Protein AF-A0ABC8T319-F1 (afdb_monomer_lite)

Structure (mmCIF, N/CA/C/O backbone):
data_AF-A0ABC8T319-F1
#
_entry.id   AF-A0ABC8T319-F1
#
loop_
_atom_site.group_PDB
_atom_site.id
_atom_site.type_symbol
_atom_site.label_atom_id
_atom_site.label_alt_id
_atom_site.label_comp_id
_atom_site.label_asym_id
_atom_site.label_entity_id
_atom_site.label_seq_id
_atom_site.pdbx_PDB_ins_code
_atom_site.Cartn_x
_atom_site.Cartn_y
_atom_site.Cartn_z
_atom_site.occupancy
_atom_site.B_iso_or_equiv
_atom_site.auth_seq_id
_atom_site.auth_comp_id
_atom_site.auth_asym_id
_atom_site.auth_atom_id
_atom_site.pdbx_PDB_model_num
ATOM 1 N N . MET A 1 1 ? 53.209 46.027 -41.846 1.00 36.41 1 MET A N 1
ATOM 2 C CA . MET A 1 1 ? 53.860 45.011 -40.997 1.00 36.41 1 MET A CA 1
ATOM 3 C C . MET A 1 1 ? 52.809 44.568 -39.998 1.00 36.41 1 MET A C 1
ATOM 5 O O . MET A 1 1 ? 52.288 45.427 -39.308 1.00 36.41 1 MET A O 1
ATOM 9 N N . ALA A 1 2 ? 52.403 43.304 -40.141 1.00 33.72 2 ALA A N 1
ATOM 10 C CA . ALA A 1 2 ? 51.370 42.523 -39.448 1.00 33.72 2 ALA A CA 1
ATOM 11 C C . ALA A 1 2 ? 50.365 43.256 -38.531 1.00 33.72 2 ALA A C 1
ATOM 13 O O . ALA A 1 2 ? 50.713 43.712 -37.449 1.00 33.72 2 ALA A O 1
ATOM 14 N N . MET A 1 3 ? 49.093 43.263 -38.952 1.00 34.62 3 MET A N 1
ATOM 15 C CA . MET A 1 3 ? 47.963 43.294 -38.023 1.00 34.62 3 MET A CA 1
ATOM 16 C C . MET A 1 3 ? 47.869 41.906 -37.385 1.00 34.62 3 MET A C 1
ATOM 18 O O . MET A 1 3 ? 47.749 40.906 -38.094 1.00 34.62 3 MET A O 1
ATOM 22 N N . GLU A 1 4 ? 47.990 41.856 -36.066 1.00 37.88 4 GLU A N 1
ATOM 23 C CA . GLU A 1 4 ? 47.808 40.660 -35.253 1.00 37.88 4 GLU A CA 1
ATOM 24 C C . GLU A 1 4 ? 46.310 40.337 -35.231 1.00 37.88 4 GLU A C 1
ATOM 26 O O . GLU A 1 4 ? 45.511 41.054 -34.633 1.00 37.88 4 GLU A O 1
ATOM 31 N N . ASN A 1 5 ? 45.916 39.329 -36.010 1.00 36.44 5 ASN A N 1
ATOM 32 C CA . ASN A 1 5 ? 44.537 38.871 -36.085 1.00 36.44 5 ASN A CA 1
ATOM 33 C C . ASN A 1 5 ? 44.342 37.815 -34.997 1.00 36.44 5 ASN A C 1
ATOM 35 O O . ASN A 1 5 ? 44.695 36.648 -35.175 1.00 36.44 5 ASN A O 1
ATOM 39 N N . ASP A 1 6 ? 43.836 38.268 -33.856 1.00 38.44 6 ASP A N 1
ATOM 40 C CA . ASP A 1 6 ? 43.552 37.456 -32.681 1.00 38.44 6 ASP A CA 1
ATOM 41 C C . ASP A 1 6 ? 42.303 36.599 -32.957 1.00 38.44 6 ASP A C 1
ATOM 43 O O . ASP A 1 6 ? 41.168 36.946 -32.626 1.00 38.44 6 ASP A O 1
ATOM 47 N N . ASN A 1 7 ? 42.504 35.482 -33.661 1.00 37.91 7 ASN A N 1
ATOM 48 C CA . ASN A 1 7 ? 41.482 34.460 -33.862 1.00 37.91 7 ASN A CA 1
ATOM 49 C C . ASN A 1 7 ? 41.298 33.692 -32.548 1.00 37.91 7 ASN A C 1
ATOM 51 O O . ASN A 1 7 ? 41.750 32.557 -32.390 1.00 37.91 7 ASN A O 1
ATOM 55 N N . THR A 1 8 ? 40.610 34.323 -31.603 1.00 38.38 8 THR A N 1
ATOM 56 C CA . THR A 1 8 ? 40.010 33.644 -30.460 1.00 38.38 8 THR A CA 1
ATOM 57 C C . THR A 1 8 ? 38.907 32.733 -30.992 1.00 38.38 8 THR A C 1
ATOM 59 O O . THR A 1 8 ? 37.764 33.131 -31.202 1.00 38.38 8 THR A O 1
ATOM 62 N N . VAL A 1 9 ? 39.270 31.480 -31.275 1.00 41.53 9 VAL A N 1
ATOM 63 C CA . VAL A 1 9 ? 38.302 30.404 -31.483 1.00 41.53 9 VAL A CA 1
ATOM 64 C C . VAL A 1 9 ? 37.565 30.247 -30.159 1.00 41.53 9 VAL A C 1
ATOM 66 O O . VAL A 1 9 ? 38.054 29.617 -29.223 1.00 41.53 9 VAL A O 1
ATOM 69 N N . VAL A 1 10 ? 36.402 30.885 -30.061 1.00 38.56 10 VAL A N 1
ATOM 70 C CA . VAL A 1 10 ? 35.413 30.589 -29.033 1.00 38.56 10 VAL A CA 1
ATOM 71 C C . VAL A 1 10 ? 35.012 29.138 -29.268 1.00 38.56 10 VAL A C 1
ATOM 73 O O . VAL A 1 10 ? 34.179 28.845 -30.122 1.00 38.56 10 VAL A O 1
ATOM 76 N N . SER A 1 11 ? 35.661 28.209 -28.562 1.00 41.56 11 SER A N 1
ATOM 77 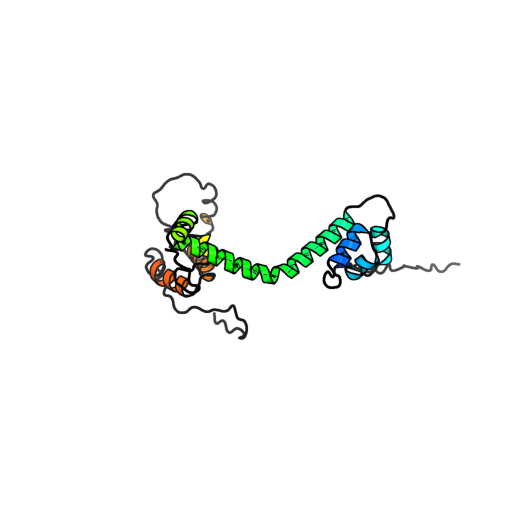C CA . SER A 1 11 ? 35.146 26.855 -28.399 1.00 41.56 11 SER A CA 1
ATOM 78 C C . SER A 1 11 ? 33.817 26.991 -27.672 1.00 41.56 11 SER A C 1
ATOM 80 O O . SER A 1 11 ? 33.769 27.037 -26.444 1.00 41.56 11 SER A O 1
ATOM 82 N N . GLU A 1 12 ? 32.737 27.126 -28.438 1.00 46.81 12 GLU A N 1
ATOM 83 C CA . GLU A 1 12 ? 31.390 26.898 -27.946 1.00 46.81 12 GLU A CA 1
ATOM 84 C C . GLU A 1 12 ? 31.402 25.517 -27.294 1.00 46.81 12 GLU A C 1
ATOM 86 O O . GLU A 1 12 ? 31.587 24.494 -27.954 1.00 46.81 12 GLU A O 1
ATOM 91 N N . SER A 1 13 ? 31.290 25.486 -25.970 1.00 51.19 13 SER A N 1
ATOM 92 C CA . SER A 1 13 ? 31.157 24.258 -25.199 1.00 51.19 13 SER A CA 1
ATOM 93 C C . SER A 1 13 ? 29.813 23.621 -25.542 1.00 51.19 13 SER A C 1
ATOM 95 O O . SER A 1 13 ? 28.832 23.785 -24.815 1.00 51.19 13 SER A O 1
ATOM 97 N N . TYR A 1 14 ? 29.743 22.917 -26.675 1.00 59.78 14 TYR A N 1
ATOM 98 C CA . TYR A 1 14 ? 28.600 22.089 -27.032 1.00 59.78 14 TYR A CA 1
ATOM 99 C C . TYR A 1 14 ? 28.377 21.110 -25.880 1.00 59.78 14 TYR A C 1
ATOM 101 O O . TYR A 1 14 ? 29.218 20.259 -25.580 1.00 59.78 14 TYR A O 1
ATOM 109 N N . SER A 1 15 ? 27.258 21.282 -25.178 1.00 53.84 15 SER A N 1
ATOM 110 C CA . SER A 1 15 ? 26.880 20.424 -24.062 1.00 53.84 15 SER A CA 1
ATOM 111 C C . SER A 1 15 ? 26.608 19.029 -24.608 1.00 53.84 15 SER A C 1
ATOM 113 O O . SER A 1 15 ? 25.535 18.762 -25.145 1.00 53.84 15 SER A O 1
ATOM 115 N N . ARG A 1 16 ? 27.605 18.144 -24.510 1.00 65.44 16 ARG A N 1
ATOM 116 C CA . ARG A 1 16 ? 27.467 16.732 -24.866 1.00 65.44 16 ARG A CA 1
ATOM 117 C C . ARG A 1 16 ? 26.412 16.113 -23.959 1.00 65.44 16 ARG A C 1
ATOM 119 O O . ARG A 1 16 ? 26.616 16.009 -22.751 1.00 65.44 16 ARG A O 1
ATOM 126 N N . TYR A 1 17 ? 25.288 15.708 -24.541 1.00 72.19 17 TYR A N 1
ATOM 127 C CA . TYR A 1 17 ? 24.236 14.991 -23.830 1.00 72.19 17 TYR A CA 1
ATOM 128 C C . TYR A 1 17 ? 24.012 13.609 -24.442 1.00 72.19 17 TYR A C 1
ATOM 130 O O . TYR A 1 17 ? 24.215 13.382 -25.638 1.00 72.19 17 TYR A O 1
ATOM 138 N N . MET A 1 18 ? 23.593 12.676 -23.592 1.00 69.38 18 MET A N 1
ATOM 139 C CA . MET A 1 18 ? 23.208 11.323 -23.969 1.00 69.38 18 MET A CA 1
ATOM 140 C C . MET A 1 18 ? 21.907 10.979 -23.246 1.00 69.38 18 MET A C 1
ATOM 142 O O . MET A 1 18 ? 21.879 10.847 -22.022 1.00 69.38 18 MET A O 1
ATOM 146 N N . ILE A 1 19 ? 20.820 10.850 -24.000 1.00 74.44 19 ILE A N 1
ATOM 147 C CA . ILE A 1 19 ? 19.498 10.494 -23.489 1.00 74.44 19 ILE A CA 1
ATOM 148 C C . ILE A 1 19 ? 19.203 9.055 -23.895 1.00 74.44 19 ILE A C 1
ATOM 150 O O . ILE A 1 19 ? 19.172 8.708 -25.073 1.00 74.44 19 ILE A O 1
ATOM 154 N N . VAL A 1 20 ? 18.955 8.207 -22.898 1.00 72.31 20 VAL A N 1
ATOM 155 C CA . VAL A 1 20 ? 18.580 6.807 -23.113 1.00 72.31 20 VAL A CA 1
ATOM 156 C C . VAL A 1 20 ? 17.056 6.683 -23.110 1.00 72.31 20 VAL A C 1
ATOM 158 O O . VAL A 1 20 ? 16.425 6.854 -22.062 1.00 72.31 20 VAL A O 1
ATOM 161 N N . ARG A 1 21 ? 16.474 6.362 -24.271 1.00 74.31 21 ARG A N 1
ATOM 162 C CA . ARG A 1 21 ? 15.034 6.146 -24.489 1.00 74.31 21 ARG A CA 1
ATOM 163 C C . ARG A 1 21 ? 14.731 4.649 -24.658 1.00 74.31 21 ARG A C 1
ATOM 165 O O . ARG A 1 21 ? 14.759 4.133 -25.775 1.00 74.31 21 ARG A O 1
ATOM 172 N N . PRO A 1 22 ? 14.416 3.922 -23.571 1.00 69.94 22 PRO A N 1
ATOM 173 C CA . PRO A 1 22 ? 14.162 2.477 -23.618 1.00 69.94 22 PRO A CA 1
ATOM 174 C C . PRO A 1 22 ? 12.862 2.097 -24.356 1.00 69.94 22 PRO A C 1
ATOM 176 O O . PRO A 1 22 ? 12.646 0.923 -24.658 1.00 69.94 22 PRO A O 1
ATOM 179 N N . GLU A 1 23 ? 11.999 3.078 -24.626 1.00 67.50 23 GLU A N 1
ATOM 180 C CA . GLU A 1 23 ? 10.663 2.928 -25.218 1.00 67.50 23 GLU A CA 1
ATOM 181 C C . GLU A 1 23 ? 10.700 2.644 -26.729 1.00 67.50 23 GLU A C 1
ATOM 183 O O . GLU A 1 23 ? 9.816 1.972 -27.253 1.00 67.50 23 GLU A O 1
ATOM 188 N N . ASN A 1 24 ? 11.752 3.091 -27.420 1.00 71.88 24 ASN A N 1
ATOM 189 C CA . ASN A 1 24 ? 11.841 3.077 -28.884 1.00 71.88 24 ASN A CA 1
ATOM 190 C C . ASN A 1 24 ? 12.297 1.733 -29.486 1.00 71.88 24 ASN A C 1
ATOM 192 O O . ASN A 1 24 ? 12.318 1.583 -30.710 1.00 71.88 24 ASN A O 1
ATOM 196 N N . GLY A 1 25 ? 12.686 0.751 -28.664 1.00 69.75 25 GLY A N 1
ATOM 197 C CA . GLY A 1 25 ? 13.228 -0.523 -29.145 1.00 69.75 25 GLY A CA 1
ATOM 198 C C . GLY A 1 25 ? 12.787 -1.753 -28.347 1.00 69.75 25 GLY A C 1
ATOM 199 O O . GLY A 1 25 ? 12.488 -1.711 -27.145 1.00 69.75 25 GLY A O 1
ATOM 200 N N . GLY A 1 26 ? 12.735 -2.896 -29.034 1.00 75.81 26 GLY A N 1
ATOM 201 C CA . GLY A 1 26 ? 12.302 -4.172 -28.468 1.00 75.81 26 GLY A CA 1
ATOM 202 C C . GLY A 1 26 ? 13.330 -4.796 -27.516 1.00 75.81 26 GLY A C 1
ATOM 203 O O . GLY A 1 26 ? 14.500 -4.432 -27.500 1.00 75.81 26 GLY A O 1
ATOM 204 N N . ILE A 1 27 ? 12.909 -5.781 -26.712 1.00 75.56 27 ILE A N 1
ATOM 205 C CA . ILE A 1 27 ? 13.843 -6.577 -25.881 1.00 75.56 27 ILE A CA 1
ATOM 206 C C . ILE A 1 27 ? 14.826 -7.350 -26.785 1.00 75.56 27 ILE A C 1
ATOM 208 O O . ILE A 1 27 ? 16.006 -7.463 -26.468 1.00 75.56 27 ILE A O 1
ATOM 212 N N . PHE A 1 28 ? 14.364 -7.798 -27.958 1.00 74.06 28 PHE A N 1
ATOM 213 C CA . PHE A 1 28 ? 15.195 -8.454 -28.971 1.00 74.06 28 PHE A CA 1
ATOM 214 C C . PHE A 1 28 ? 16.236 -7.523 -29.607 1.00 74.06 28 PHE A C 1
ATOM 216 O O . PHE A 1 28 ? 17.361 -7.957 -29.833 1.00 74.06 28 PHE A O 1
ATOM 223 N N . ASP A 1 29 ? 15.906 -6.247 -29.847 1.00 75.00 29 ASP A N 1
ATOM 224 C CA . ASP A 1 29 ? 16.875 -5.259 -30.349 1.00 75.00 29 ASP A CA 1
ATOM 225 C C . ASP A 1 29 ? 17.998 -5.016 -29.323 1.00 75.00 29 ASP A C 1
ATOM 227 O O . ASP A 1 29 ? 19.160 -4.861 -29.693 1.00 75.00 29 ASP A O 1
ATOM 231 N N . LEU A 1 30 ? 17.662 -5.044 -28.027 1.00 74.25 30 LEU A N 1
ATOM 232 C CA . LEU A 1 30 ? 18.617 -4.891 -26.928 1.00 74.25 30 LEU A CA 1
ATOM 233 C C . LEU A 1 30 ? 19.520 -6.126 -26.757 1.00 74.25 30 LEU A C 1
ATOM 235 O O . LEU A 1 30 ? 20.727 -5.989 -26.568 1.00 74.25 30 LEU A O 1
ATOM 239 N N . LEU A 1 31 ? 18.960 -7.336 -26.870 1.00 74.56 31 LEU A N 1
ATOM 240 C CA . LEU A 1 31 ? 19.735 -8.584 -26.871 1.00 74.56 31 LEU A CA 1
ATOM 241 C C . LEU A 1 31 ? 20.663 -8.664 -28.087 1.00 74.56 31 LEU A C 1
ATOM 243 O O . LEU A 1 31 ? 21.822 -9.050 -27.959 1.00 74.56 31 LEU A O 1
ATOM 247 N N . ARG A 1 32 ? 20.182 -8.242 -29.260 1.00 76.06 32 ARG A N 1
ATOM 248 C CA . ARG A 1 32 ? 20.990 -8.158 -30.479 1.00 76.06 32 ARG A CA 1
ATOM 249 C C . ARG A 1 32 ? 22.135 -7.157 -30.325 1.00 76.06 32 ARG A C 1
ATOM 251 O O . ARG A 1 32 ? 23.256 -7.478 -30.714 1.00 76.06 32 ARG A O 1
ATOM 258 N N . PHE A 1 33 ? 21.889 -5.994 -29.717 1.00 73.25 33 PHE A N 1
ATOM 259 C CA . PHE A 1 33 ? 22.940 -5.032 -29.371 1.00 73.25 33 PHE A CA 1
ATOM 260 C C . PHE A 1 33 ? 24.015 -5.652 -28.462 1.00 73.25 33 PHE A C 1
ATOM 262 O O . PHE A 1 33 ? 25.200 -5.490 -28.738 1.00 73.25 33 PHE A O 1
ATOM 269 N N . TRP A 1 34 ? 23.617 -6.417 -27.440 1.00 71.69 34 TRP A N 1
ATOM 270 C CA . TRP A 1 34 ? 24.553 -7.091 -26.534 1.00 71.69 34 TRP A CA 1
ATOM 271 C C . TRP A 1 34 ? 25.389 -8.181 -27.226 1.00 71.69 34 TRP A C 1
ATOM 273 O O . TRP A 1 34 ? 26.608 -8.187 -27.087 1.00 71.69 34 TRP A O 1
ATOM 283 N N . VAL A 1 35 ? 24.759 -9.067 -28.010 1.00 73.88 35 VAL A N 1
ATOM 284 C CA . VAL A 1 35 ? 25.446 -10.208 -28.653 1.00 73.88 35 VAL A CA 1
ATOM 285 C C . VAL A 1 35 ? 26.308 -9.784 -29.843 1.00 73.88 35 VAL A C 1
ATOM 287 O O . VAL A 1 35 ? 27.396 -10.314 -30.036 1.00 73.88 35 VAL A O 1
ATOM 290 N N . SER A 1 36 ? 25.816 -8.861 -30.673 1.00 65.44 36 SER A N 1
ATOM 291 C CA . SER A 1 36 ? 26.423 -8.565 -31.983 1.00 65.44 36 SER A CA 1
ATOM 292 C C . SER A 1 36 ? 27.050 -7.176 -32.092 1.00 65.44 36 SER A C 1
ATOM 294 O O . SER A 1 36 ? 27.476 -6.797 -33.180 1.00 65.44 36 SER A O 1
ATOM 296 N N . ALA A 1 37 ? 27.110 -6.416 -30.988 1.00 64.06 37 ALA A N 1
ATOM 297 C CA . ALA A 1 37 ? 27.577 -5.025 -30.970 1.00 64.06 37 ALA A CA 1
ATOM 298 C C . ALA A 1 37 ? 26.913 -4.169 -32.071 1.00 64.06 37 ALA A C 1
ATOM 300 O O . ALA A 1 37 ? 27.530 -3.279 -32.660 1.00 64.06 37 ALA A O 1
ATOM 301 N N . ASP A 1 38 ? 25.650 -4.481 -32.383 1.00 67.19 38 ASP A N 1
ATOM 302 C CA . ASP A 1 38 ? 24.947 -3.913 -33.526 1.00 67.19 38 ASP A CA 1
ATOM 303 C C . ASP A 1 38 ? 24.624 -2.439 -33.269 1.00 67.19 38 ASP A C 1
ATOM 305 O O . ASP A 1 38 ? 23.702 -2.090 -32.522 1.00 67.19 38 ASP A O 1
ATOM 309 N N . LYS A 1 39 ? 25.390 -1.565 -33.929 1.00 64.62 39 LYS A N 1
ATOM 310 C CA . LYS A 1 39 ? 25.268 -0.106 -33.832 1.00 64.62 39 LYS A CA 1
ATOM 311 C C . LYS A 1 39 ? 23.864 0.378 -34.223 1.00 64.62 39 LYS A C 1
ATOM 313 O O . LYS A 1 39 ? 23.381 1.353 -33.657 1.00 64.62 39 LYS A O 1
ATOM 318 N N . ARG A 1 40 ? 23.156 -0.332 -35.120 1.00 64.44 40 ARG A N 1
ATOM 319 C CA . ARG A 1 40 ? 21.768 0.011 -35.501 1.00 64.44 40 ARG A CA 1
ATOM 320 C C . ARG A 1 40 ? 20.760 -0.262 -34.390 1.00 64.44 40 ARG A C 1
ATOM 322 O O . ARG A 1 40 ? 19.765 0.452 -34.295 1.00 64.44 40 ARG A O 1
ATOM 329 N N . GLY A 1 41 ? 20.996 -1.289 -33.575 1.00 64.00 41 GLY A N 1
ATOM 330 C CA . GLY A 1 41 ? 20.170 -1.582 -32.404 1.00 64.00 41 GLY A CA 1
ATOM 331 C C . GLY A 1 41 ? 20.343 -0.507 -31.335 1.00 64.00 41 GLY A C 1
ATOM 332 O O . GLY A 1 41 ? 19.353 0.015 -30.832 1.00 64.00 41 GLY A O 1
ATOM 333 N N . ALA A 1 42 ? 21.593 -0.113 -31.070 1.00 63.91 42 ALA A N 1
ATOM 334 C CA . ALA A 1 42 ? 21.953 0.913 -30.087 1.00 63.91 42 ALA A CA 1
ATOM 335 C C . ALA A 1 42 ? 21.343 2.291 -30.395 1.00 63.91 42 ALA A C 1
ATOM 337 O O . ALA A 1 42 ? 20.808 2.943 -29.500 1.00 63.91 42 ALA A O 1
ATOM 338 N N . ALA A 1 43 ? 21.373 2.701 -31.669 1.00 67.56 43 ALA A N 1
ATOM 339 C CA . ALA A 1 43 ? 20.877 3.999 -32.135 1.00 67.56 43 ALA A CA 1
ATOM 340 C C . ALA A 1 43 ? 19.396 4.247 -31.826 1.00 67.56 43 ALA A C 1
ATOM 342 O O . ALA A 1 43 ? 18.973 5.385 -31.663 1.00 67.56 43 ALA A O 1
ATOM 343 N N . LYS A 1 44 ? 18.593 3.180 -31.733 1.00 71.56 44 LYS A N 1
ATOM 344 C CA . LYS A 1 44 ? 17.175 3.300 -31.373 1.00 71.56 44 LYS A CA 1
ATOM 345 C C . LYS A 1 44 ? 16.984 3.684 -29.906 1.00 71.56 44 LYS A C 1
ATOM 347 O O . LYS A 1 44 ? 15.980 4.307 -29.575 1.00 71.56 44 LYS A O 1
ATOM 352 N N . PHE A 1 45 ? 17.920 3.302 -29.036 1.00 71.25 45 PHE A N 1
ATOM 353 C CA . PHE A 1 45 ? 17.833 3.508 -27.591 1.00 71.25 45 PHE A CA 1
ATOM 354 C C . PHE A 1 45 ? 18.597 4.739 -27.101 1.00 71.25 45 PHE A C 1
ATOM 356 O O . PHE A 1 45 ? 18.325 5.192 -25.991 1.00 71.25 45 PHE A O 1
ATOM 363 N N . ILE A 1 46 ? 19.555 5.255 -27.875 1.00 72.31 46 ILE A N 1
ATOM 364 C CA . ILE A 1 46 ? 20.475 6.317 -27.454 1.00 72.31 46 ILE A CA 1
ATOM 365 C C . ILE A 1 46 ? 20.346 7.509 -28.402 1.00 72.31 46 ILE A C 1
ATOM 367 O O . ILE A 1 46 ? 20.692 7.422 -29.576 1.00 72.31 46 ILE A O 1
ATOM 371 N N . GLU A 1 47 ? 19.890 8.636 -27.866 1.00 70.56 47 GLU A N 1
ATOM 372 C CA . GLU A 1 47 ? 19.879 9.933 -28.536 1.00 70.56 47 GLU A CA 1
ATOM 373 C C . GLU A 1 47 ? 21.045 10.765 -27.984 1.00 70.56 47 GLU A C 1
ATOM 375 O O . GLU A 1 47 ? 21.109 11.029 -26.782 1.00 70.56 47 GLU A O 1
ATOM 380 N N . SER A 1 48 ? 22.003 11.142 -28.833 1.00 66.69 48 SER A N 1
ATOM 381 C CA . SER A 1 48 ? 23.147 11.968 -28.434 1.00 66.69 48 SER A CA 1
ATOM 382 C C . SER A 1 48 ? 23.473 13.007 -29.497 1.00 66.69 48 SER A C 1
ATOM 384 O O . SER A 1 48 ? 23.317 12.744 -30.690 1.00 66.69 48 SER A O 1
ATOM 386 N N . SER A 1 49 ? 23.961 14.168 -29.055 1.00 63.34 49 SER A N 1
ATOM 387 C CA . SER A 1 49 ? 24.454 15.231 -29.934 1.00 63.34 49 SER A CA 1
ATOM 388 C C . SER A 1 49 ? 25.698 14.828 -30.733 1.00 63.34 49 SER A C 1
ATOM 390 O O . SER A 1 49 ? 26.012 15.494 -31.711 1.00 63.34 49 SER A O 1
ATOM 392 N N . ASP A 1 50 ? 26.400 13.763 -30.326 1.00 59.31 50 ASP A N 1
ATOM 393 C CA . ASP A 1 50 ? 27.669 13.342 -30.925 1.00 59.31 50 ASP A CA 1
ATOM 394 C C . ASP A 1 50 ? 27.716 11.817 -31.135 1.00 59.31 50 ASP A C 1
ATOM 396 O O . ASP A 1 50 ? 28.483 11.062 -30.532 1.00 59.31 50 ASP A O 1
ATOM 400 N N . TYR A 1 51 ? 26.795 11.340 -31.977 1.00 55.56 51 TYR A N 1
ATOM 401 C CA . TYR A 1 51 ? 26.620 9.917 -32.288 1.00 55.56 51 TYR A CA 1
ATOM 402 C C . TYR A 1 51 ? 27.872 9.285 -32.929 1.00 55.56 51 TYR A C 1
ATOM 404 O O . TYR A 1 51 ? 28.118 8.094 -32.743 1.00 55.56 51 TYR A O 1
ATOM 412 N N . GLY A 1 52 ? 28.673 10.074 -33.658 1.00 56.06 52 GLY A N 1
ATOM 413 C CA . GLY A 1 52 ? 29.905 9.616 -34.309 1.00 56.06 52 GLY A CA 1
ATOM 414 C C . GLY A 1 52 ? 30.971 9.173 -33.306 1.00 56.06 52 GLY A C 1
ATOM 415 O O . GLY A 1 52 ? 31.469 8.055 -33.407 1.00 56.06 52 GLY A O 1
ATOM 416 N N . VAL A 1 53 ? 31.233 9.996 -32.286 1.00 56.12 53 VAL A N 1
ATOM 417 C CA . VAL A 1 53 ? 32.237 9.725 -31.243 1.00 56.12 53 VAL A CA 1
ATOM 418 C C . VAL A 1 53 ? 31.804 8.566 -30.340 1.00 56.12 53 VAL A C 1
ATOM 420 O O . VAL A 1 53 ? 32.585 7.657 -30.064 1.00 56.12 53 VAL A O 1
ATOM 423 N N . LEU A 1 54 ? 30.524 8.511 -29.951 1.00 57.41 54 LEU A N 1
ATOM 424 C CA . LEU A 1 54 ? 29.992 7.383 -29.176 1.00 57.41 54 LEU A CA 1
ATOM 425 C C . LEU A 1 54 ? 30.041 6.061 -29.952 1.00 57.41 54 LEU A C 1
ATOM 427 O O . LEU A 1 54 ? 30.244 5.015 -29.347 1.00 57.41 54 LEU A O 1
ATOM 431 N N . ALA A 1 55 ? 29.859 6.072 -31.274 1.00 55.03 55 ALA A N 1
ATOM 432 C CA . ALA A 1 55 ? 29.927 4.867 -32.100 1.00 55.03 55 ALA A CA 1
ATOM 433 C C . ALA A 1 55 ? 31.360 4.345 -32.323 1.00 55.03 55 ALA A C 1
ATOM 435 O O . ALA A 1 55 ? 31.510 3.177 -32.711 1.00 55.03 55 ALA A O 1
ATOM 436 N N . GLU A 1 56 ? 32.382 5.178 -32.107 1.00 54.16 56 GLU A N 1
ATOM 437 C CA . GLU A 1 56 ? 33.804 4.804 -32.095 1.00 54.16 56 GLU A CA 1
ATOM 438 C C . GLU A 1 56 ? 34.224 4.251 -30.724 1.00 54.16 56 GLU A C 1
ATOM 440 O O . GLU A 1 56 ? 34.737 3.132 -30.664 1.00 54.16 56 GLU A O 1
ATOM 445 N N . GLU A 1 57 ? 33.858 4.931 -29.633 1.00 54.97 57 GLU A N 1
ATOM 446 C CA . GLU A 1 57 ? 34.025 4.472 -28.239 1.00 54.97 57 GLU A CA 1
ATOM 447 C C . GLU A 1 57 ? 33.291 3.141 -27.983 1.00 54.97 57 GLU A C 1
ATOM 449 O O . GLU A 1 57 ? 33.827 2.174 -27.443 1.00 54.97 57 GLU A O 1
ATOM 454 N N . LEU A 1 58 ? 32.050 3.029 -28.467 1.00 54.41 58 LEU A N 1
ATOM 455 C CA . LEU A 1 58 ? 31.278 1.788 -28.433 1.00 54.41 58 LEU A CA 1
ATOM 456 C C . LEU A 1 58 ? 31.690 0.818 -29.544 1.00 54.41 58 LEU A C 1
ATOM 458 O O . LEU A 1 58 ? 31.096 -0.250 -29.615 1.00 54.41 58 LEU A O 1
ATOM 462 N N . GLY A 1 59 ? 32.632 1.145 -30.432 1.00 47.56 59 GLY A N 1
ATOM 463 C CA . GLY A 1 59 ? 32.887 0.438 -31.692 1.00 47.56 59 GLY A CA 1
ATOM 464 C C . GLY A 1 59 ? 34.211 -0.314 -31.806 1.00 47.56 59 GLY A C 1
ATOM 465 O O . GLY A 1 59 ? 34.318 -1.135 -32.713 1.00 47.56 59 GLY A O 1
ATOM 466 N N . GLY A 1 60 ? 35.165 -0.103 -30.899 1.00 49.31 60 GLY A N 1
ATOM 467 C CA . GLY A 1 60 ? 36.458 -0.795 -30.927 1.00 49.31 60 GLY A CA 1
ATOM 468 C C . GLY A 1 60 ? 37.606 0.051 -31.477 1.00 49.31 60 GLY A C 1
ATOM 469 O O . GLY A 1 60 ? 38.311 -0.388 -32.382 1.00 49.31 60 GLY A O 1
ATOM 470 N N . GLY A 1 61 ? 37.800 1.243 -30.917 1.00 42.81 61 GLY A N 1
ATOM 471 C CA . GLY A 1 61 ? 39.082 1.940 -30.921 1.00 42.81 61 GLY A CA 1
ATOM 472 C C . GLY A 1 61 ? 39.585 2.027 -29.483 1.00 42.81 61 GLY A C 1
ATOM 473 O O . GLY A 1 61 ? 38.966 2.696 -28.673 1.00 42.81 61 GLY A O 1
ATOM 474 N N . ASP A 1 62 ? 40.685 1.335 -29.203 1.00 39.81 62 ASP A N 1
ATOM 475 C CA . ASP A 1 62 ? 41.386 1.217 -27.917 1.00 39.81 62 ASP A CA 1
ATOM 476 C C . ASP A 1 62 ? 40.818 0.240 -26.859 1.00 39.81 62 ASP A C 1
ATOM 478 O O . ASP A 1 62 ? 39.623 0.100 -26.605 1.00 39.81 62 ASP A O 1
ATOM 482 N N . VAL A 1 63 ? 41.738 -0.540 -26.294 1.00 43.97 63 VAL A N 1
ATOM 483 C CA . VAL A 1 63 ? 41.541 -1.843 -25.635 1.00 43.97 63 VAL A CA 1
ATOM 484 C C . VAL A 1 63 ? 41.309 -1.677 -24.127 1.00 43.97 63 VAL A C 1
ATOM 486 O O . VAL A 1 63 ? 41.874 -2.392 -23.310 1.00 43.97 63 VAL A O 1
ATOM 489 N N . THR A 1 64 ? 40.436 -0.757 -23.719 1.00 43.38 64 THR A N 1
ATOM 490 C CA . THR A 1 64 ? 40.071 -0.593 -22.299 1.00 43.38 64 THR A CA 1
ATOM 491 C C . THR A 1 64 ? 38.664 -0.031 -22.135 1.00 43.38 64 THR A C 1
ATOM 493 O O . THR A 1 64 ? 38.507 1.164 -21.938 1.00 43.38 64 THR A O 1
ATOM 496 N N . ALA A 1 65 ? 37.643 -0.893 -22.212 1.00 48.66 65 ALA A N 1
ATOM 497 C CA . ALA A 1 65 ? 36.482 -0.906 -21.300 1.00 48.66 65 ALA A CA 1
ATOM 498 C C . ALA A 1 65 ? 35.320 -1.744 -21.880 1.00 48.66 65 ALA A C 1
ATOM 500 O O . ALA A 1 65 ? 34.307 -1.203 -22.337 1.00 48.66 65 ALA A O 1
ATOM 501 N N . PRO A 1 66 ? 35.392 -3.087 -21.815 1.00 51.50 66 PRO A N 1
ATOM 502 C CA . PRO A 1 66 ? 34.207 -3.940 -21.983 1.00 51.50 66 PRO A CA 1
ATOM 503 C C . PRO A 1 66 ? 33.051 -3.588 -21.013 1.00 51.50 66 PRO A C 1
ATOM 505 O O . PRO A 1 66 ? 31.903 -3.961 -21.262 1.00 51.50 66 PRO A O 1
ATOM 508 N N . ASP A 1 67 ? 33.320 -2.811 -19.960 1.00 61.94 67 ASP A N 1
ATOM 509 C CA . ASP A 1 67 ? 32.370 -2.466 -18.899 1.00 61.94 67 ASP A CA 1
ATOM 510 C C . ASP A 1 67 ? 31.303 -1.438 -19.318 1.00 61.94 67 ASP A C 1
ATOM 512 O O . ASP A 1 67 ? 30.157 -1.517 -18.869 1.00 61.94 67 ASP A O 1
ATOM 516 N N . HIS A 1 68 ? 31.604 -0.499 -20.224 1.00 67.88 68 HIS A N 1
ATOM 517 C CA . HIS A 1 68 ? 30.665 0.588 -20.549 1.00 67.88 68 HIS A CA 1
ATOM 518 C C . HIS A 1 68 ? 29.421 0.113 -21.319 1.00 67.88 68 HIS A C 1
ATOM 520 O O . HIS A 1 68 ? 28.308 0.574 -21.051 1.00 67.88 68 HIS A O 1
ATOM 526 N N . ARG A 1 69 ? 29.565 -0.864 -22.228 1.00 71.88 69 ARG A N 1
ATOM 527 C CA . ARG A 1 69 ? 28.423 -1.452 -22.960 1.00 71.88 69 ARG A CA 1
ATOM 528 C C . ARG A 1 69 ? 27.484 -2.213 -22.025 1.00 71.88 69 ARG A C 1
ATOM 530 O O . ARG A 1 69 ? 26.265 -2.153 -22.192 1.00 71.88 69 ARG A O 1
ATOM 537 N N . TRP A 1 70 ? 28.051 -2.908 -21.039 1.00 75.00 70 TRP A N 1
ATOM 538 C CA . TRP A 1 70 ? 27.287 -3.638 -20.033 1.00 75.00 70 TRP A CA 1
ATOM 539 C C . TRP A 1 70 ? 26.502 -2.687 -19.128 1.00 75.00 70 TRP A C 1
ATOM 541 O O . TRP A 1 70 ? 25.308 -2.899 -18.933 1.00 75.00 70 TRP A O 1
ATOM 551 N N . VAL A 1 71 ? 27.113 -1.592 -18.665 1.00 78.25 71 VAL A N 1
ATOM 552 C CA . VAL A 1 71 ? 26.422 -0.572 -17.855 1.00 78.25 71 VAL A CA 1
ATOM 553 C C . VAL A 1 71 ? 25.236 0.036 -18.613 1.00 78.25 71 VAL A C 1
ATOM 555 O O . VAL A 1 71 ? 24.142 0.145 -18.056 1.00 78.25 71 VAL A O 1
ATOM 558 N N . ILE A 1 72 ? 25.401 0.365 -19.900 1.00 76.94 72 ILE A N 1
ATOM 559 C CA . ILE A 1 72 ? 24.305 0.881 -20.738 1.00 76.94 72 ILE A CA 1
ATOM 560 C C . ILE A 1 72 ? 23.196 -0.168 -20.881 1.00 76.94 72 ILE A C 1
ATOM 562 O O . ILE A 1 72 ? 22.024 0.139 -20.659 1.00 76.94 72 ILE A O 1
ATOM 566 N N . PHE A 1 73 ? 23.552 -1.415 -21.183 1.00 79.31 73 PHE A N 1
ATOM 567 C CA . PHE A 1 73 ? 22.599 -2.517 -21.300 1.00 79.31 73 PHE A CA 1
ATOM 568 C C . PHE A 1 73 ? 21.802 -2.737 -20.004 1.00 79.31 73 PHE A C 1
ATOM 570 O O . PHE A 1 73 ? 20.569 -2.753 -20.034 1.00 79.31 73 PHE A O 1
ATOM 577 N N . VAL A 1 74 ? 22.487 -2.822 -18.859 1.00 82.00 74 VAL A N 1
ATOM 578 C CA . VAL A 1 74 ? 21.865 -2.962 -17.535 1.00 82.00 74 VAL A CA 1
ATOM 579 C C . VAL A 1 74 ? 20.961 -1.767 -17.239 1.00 82.00 74 VAL A C 1
ATOM 581 O O . VAL A 1 74 ? 19.829 -1.962 -16.805 1.00 82.00 74 VAL A O 1
ATOM 584 N N . SER A 1 75 ? 21.395 -0.538 -17.537 1.00 82.19 75 SER A N 1
ATOM 585 C CA . SER A 1 75 ? 20.583 0.663 -17.307 1.00 82.19 75 SER A CA 1
ATOM 586 C C . SER A 1 75 ? 19.271 0.658 -18.107 1.00 82.19 75 SER A C 1
ATOM 588 O O . SER A 1 75 ? 18.221 1.020 -17.571 1.00 82.19 75 SER A O 1
ATOM 590 N N . ILE A 1 76 ? 19.291 0.183 -19.361 1.00 82.75 76 ILE A N 1
ATOM 591 C CA . ILE A 1 76 ? 18.092 0.044 -20.201 1.00 82.75 76 ILE A CA 1
ATOM 592 C C . ILE A 1 76 ? 17.175 -1.046 -19.640 1.00 82.75 76 ILE A C 1
ATOM 594 O O . ILE A 1 76 ? 15.964 -0.834 -19.547 1.00 82.75 76 ILE A O 1
ATOM 598 N N . ILE A 1 77 ? 17.735 -2.189 -19.228 1.00 84.31 77 ILE A N 1
ATOM 599 C CA . ILE A 1 77 ? 16.971 -3.276 -18.603 1.00 84.31 77 ILE A CA 1
ATOM 600 C C . ILE A 1 77 ? 16.281 -2.792 -17.330 1.00 84.31 77 ILE A C 1
ATOM 602 O O . ILE A 1 77 ? 15.074 -2.977 -17.195 1.00 84.31 77 ILE A O 1
ATOM 606 N N . VAL A 1 78 ? 17.009 -2.133 -16.426 1.00 85.38 78 VAL A N 1
ATOM 607 C CA . VAL A 1 78 ? 16.456 -1.617 -15.166 1.00 85.38 78 VAL A CA 1
ATOM 608 C C . VAL A 1 78 ? 15.318 -0.636 -15.442 1.00 85.38 78 VAL A C 1
ATOM 610 O O . VAL A 1 78 ? 14.239 -0.794 -14.876 1.00 85.38 78 VAL A O 1
ATOM 613 N N . ARG A 1 79 ? 15.488 0.317 -16.371 1.00 84.00 79 ARG A N 1
ATOM 614 C CA . ARG A 1 79 ? 14.411 1.249 -16.765 1.00 84.00 79 ARG A CA 1
ATOM 615 C C . ARG A 1 79 ? 13.184 0.523 -17.324 1.00 84.00 79 ARG A C 1
ATOM 617 O O . ARG A 1 79 ? 12.055 0.906 -17.027 1.00 84.00 79 ARG A O 1
ATOM 624 N N . LYS A 1 80 ? 13.387 -0.542 -18.103 1.00 81.75 80 LYS A N 1
ATOM 625 C CA . LYS A 1 80 ? 12.300 -1.335 -18.693 1.00 81.75 80 LYS A CA 1
ATOM 626 C C . LYS A 1 80 ? 11.564 -2.178 -17.650 1.00 81.75 80 LYS A C 1
ATOM 628 O O . LYS A 1 80 ? 10.339 -2.248 -17.688 1.00 81.75 80 LYS A O 1
ATOM 633 N N . ILE A 1 81 ? 12.288 -2.751 -16.686 1.00 83.00 81 ILE A N 1
ATOM 634 C CA . ILE A 1 81 ? 11.713 -3.458 -15.533 1.00 83.00 81 ILE A CA 1
ATOM 635 C C . ILE A 1 81 ? 10.914 -2.487 -14.657 1.00 83.00 81 ILE A C 1
ATOM 637 O O . ILE A 1 81 ? 9.782 -2.799 -14.304 1.00 83.00 81 ILE A O 1
ATOM 641 N N . LEU A 1 82 ? 11.455 -1.300 -14.357 1.00 83.31 82 LEU A N 1
ATOM 642 C CA . LEU A 1 82 ? 10.767 -0.264 -13.575 1.00 83.31 82 LEU A CA 1
ATOM 643 C C . LEU A 1 82 ? 9.495 0.248 -14.269 1.00 83.31 82 LEU A C 1
ATOM 645 O O . LEU A 1 82 ? 8.478 0.460 -13.618 1.00 83.31 82 LEU A O 1
ATOM 649 N N . SER A 1 83 ? 9.522 0.407 -15.595 1.00 79.25 83 SER A N 1
ATOM 650 C CA . SER A 1 83 ? 8.333 0.781 -16.373 1.00 79.25 83 SER A CA 1
ATOM 651 C C . SER A 1 83 ? 7.269 -0.326 -16.361 1.00 79.25 83 SER A C 1
ATOM 653 O O . SER A 1 83 ? 6.076 -0.060 -16.206 1.00 79.25 83 SER A O 1
ATOM 655 N N . LEU A 1 84 ? 7.693 -1.590 -16.461 1.00 81.31 84 LEU A N 1
ATOM 656 C CA . LEU A 1 84 ? 6.794 -2.741 -16.427 1.00 81.31 84 LEU A CA 1
ATOM 657 C C . LEU A 1 84 ? 6.225 -3.005 -15.024 1.00 81.31 84 LEU A C 1
ATOM 659 O O . LEU A 1 84 ? 5.114 -3.526 -14.907 1.00 81.31 84 LEU A O 1
ATOM 663 N N . SER A 1 85 ? 6.956 -2.649 -13.963 1.00 76.56 85 SER A N 1
ATOM 664 C CA . SER A 1 85 ? 6.621 -3.024 -12.588 1.00 76.56 85 SER A CA 1
ATOM 665 C C . SER A 1 85 ? 5.445 -2.250 -11.989 1.00 76.56 85 SER A C 1
ATOM 667 O O . SER A 1 85 ? 4.887 -2.695 -10.989 1.00 76.56 85 SER A O 1
ATOM 669 N N . GLY A 1 86 ? 4.977 -1.164 -12.614 1.00 76.06 86 GLY A N 1
ATOM 670 C CA . GLY A 1 86 ? 3.880 -0.354 -12.068 1.00 76.06 86 GLY A CA 1
ATOM 671 C C . GLY A 1 86 ? 2.578 -1.138 -11.835 1.00 76.06 86 GLY A C 1
ATOM 672 O O . GLY A 1 86 ? 1.955 -1.035 -10.780 1.00 76.06 86 GLY A O 1
ATOM 673 N N . LYS A 1 87 ? 2.179 -1.983 -12.795 1.00 79.19 87 LYS A N 1
ATOM 674 C CA . LYS A 1 87 ? 0.980 -2.835 -12.680 1.00 79.19 87 LYS A CA 1
ATOM 675 C C . LYS A 1 87 ? 1.143 -4.000 -11.691 1.00 79.19 87 LYS A C 1
ATOM 677 O O . LYS A 1 87 ? 0.255 -4.161 -10.849 1.00 79.19 87 LYS A O 1
ATOM 682 N N . PRO A 1 88 ? 2.216 -4.815 -11.751 1.00 85.12 88 PRO A N 1
ATOM 683 C CA . PRO A 1 88 ? 2.396 -5.906 -10.801 1.00 85.12 88 PRO A CA 1
ATOM 684 C C . PRO A 1 88 ? 2.624 -5.401 -9.374 1.00 85.12 88 PRO A C 1
ATOM 686 O O . PR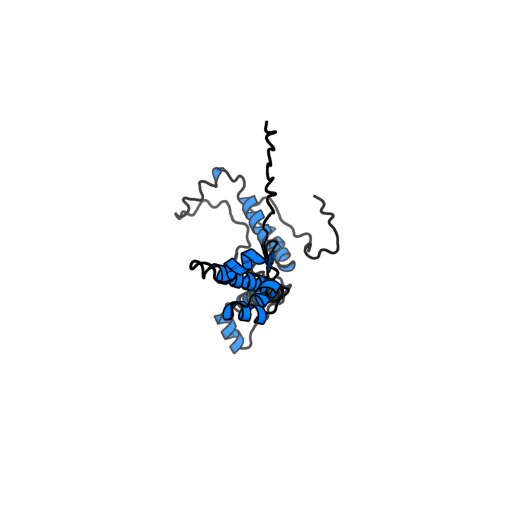O A 1 88 ? 2.151 -6.053 -8.455 1.00 85.12 88 PRO A O 1
ATOM 689 N N . MET A 1 89 ? 3.232 -4.227 -9.164 1.00 83.44 89 MET A N 1
ATOM 690 C CA . MET A 1 89 ? 3.426 -3.665 -7.818 1.00 83.44 89 MET A CA 1
ATOM 691 C C . MET A 1 89 ? 2.094 -3.473 -7.077 1.00 83.44 89 MET A C 1
ATOM 693 O O . MET A 1 89 ? 1.973 -3.836 -5.910 1.00 83.44 89 MET A O 1
ATOM 697 N N . LYS A 1 90 ? 1.057 -2.986 -7.773 1.00 83.31 90 LYS A N 1
ATOM 698 C CA . LYS A 1 90 ? -0.291 -2.852 -7.199 1.00 83.31 90 LYS A CA 1
ATOM 699 C C . LYS A 1 90 ? -0.883 -4.206 -6.799 1.00 83.31 90 LYS A C 1
ATOM 701 O O . LYS A 1 90 ? -1.470 -4.337 -5.728 1.00 83.31 90 LYS A O 1
ATOM 706 N N . TRP A 1 91 ? -0.738 -5.208 -7.664 1.00 88.12 91 TRP A N 1
ATOM 707 C CA . TRP A 1 91 ? -1.229 -6.561 -7.401 1.00 88.12 91 TRP A CA 1
ATOM 708 C C . TRP A 1 91 ? -0.489 -7.232 -6.247 1.00 88.12 91 TRP A C 1
ATOM 710 O O . TRP A 1 91 ? -1.123 -7.870 -5.413 1.00 88.12 91 TRP A O 1
ATOM 720 N N . ILE A 1 92 ? 0.828 -7.050 -6.174 1.00 89.62 92 ILE A N 1
ATOM 721 C CA . ILE A 1 92 ? 1.668 -7.566 -5.093 1.00 89.62 92 ILE A CA 1
ATOM 722 C C . ILE A 1 92 ? 1.246 -6.951 -3.758 1.00 89.62 92 ILE A C 1
ATOM 724 O O . ILE A 1 92 ? 1.077 -7.694 -2.799 1.00 89.62 92 ILE A O 1
ATOM 728 N N . GLY A 1 93 ? 0.993 -5.639 -3.701 1.00 87.62 93 GLY A N 1
ATOM 729 C CA . GLY A 1 93 ? 0.476 -4.993 -2.490 1.00 87.62 93 GLY A CA 1
ATOM 730 C C . GLY A 1 93 ? -0.824 -5.637 -2.000 1.00 87.62 93 GLY A C 1
ATOM 731 O O . GLY A 1 93 ? -0.911 -6.065 -0.853 1.00 87.62 93 GLY A O 1
ATOM 732 N N . TYR A 1 94 ? -1.800 -5.819 -2.896 1.00 87.69 94 TYR A N 1
ATOM 733 C CA . TYR A 1 94 ? -3.059 -6.488 -2.553 1.00 87.69 94 TYR A CA 1
ATOM 734 C C . TYR A 1 94 ? -2.883 -7.948 -2.137 1.00 87.69 94 TYR A C 1
ATOM 736 O O . TYR A 1 94 ? -3.587 -8.408 -1.241 1.00 87.69 94 TY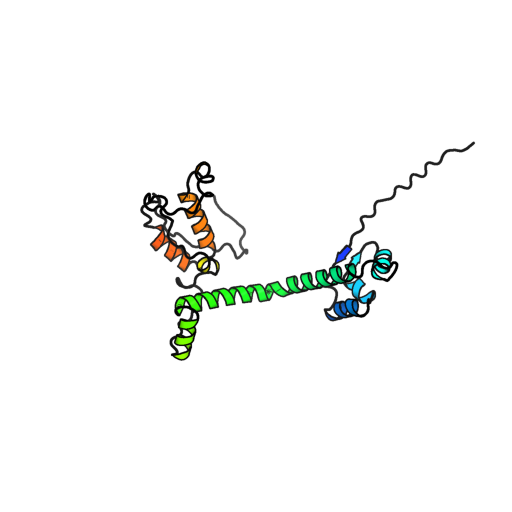R A O 1
ATOM 744 N N . LEU A 1 95 ? -1.963 -8.674 -2.774 1.00 90.19 95 LEU A N 1
ATOM 745 C CA . LEU A 1 95 ? -1.656 -10.055 -2.423 1.00 90.19 95 LEU A CA 1
ATOM 746 C C . LEU A 1 95 ? -1.048 -10.142 -1.022 1.00 90.19 95 LEU A C 1
ATOM 748 O O . LEU A 1 95 ? -1.494 -10.958 -0.224 1.00 90.19 95 LEU A O 1
ATOM 752 N N . ILE A 1 96 ? -0.058 -9.300 -0.720 1.00 90.19 96 ILE A N 1
ATOM 753 C CA . ILE A 1 96 ? 0.627 -9.289 0.576 1.00 90.19 96 ILE A CA 1
ATOM 754 C C . ILE A 1 96 ? -0.360 -8.944 1.695 1.00 90.19 96 ILE A C 1
ATOM 756 O O . ILE A 1 96 ? -0.445 -9.691 2.666 1.00 90.19 96 ILE A O 1
ATOM 760 N N . GLU A 1 97 ? -1.149 -7.875 1.544 1.00 90.88 97 GLU A N 1
ATOM 761 C CA . GLU A 1 97 ? -2.190 -7.505 2.518 1.00 90.88 97 GLU A CA 1
ATOM 762 C C . GLU A 1 97 ? -3.172 -8.653 2.755 1.00 90.88 97 GLU A C 1
ATOM 764 O O . GLU A 1 97 ? -3.480 -8.999 3.893 1.00 90.88 97 GLU A O 1
ATOM 769 N N . PHE A 1 98 ? -3.659 -9.266 1.676 1.00 89.06 98 PHE A N 1
ATOM 770 C CA . PHE A 1 98 ? -4.608 -10.363 1.767 1.00 89.06 98 PHE A CA 1
ATOM 771 C C . PHE A 1 98 ? -4.011 -11.570 2.502 1.00 89.06 98 PHE A C 1
ATOM 773 O O . PHE A 1 98 ? -4.651 -12.121 3.393 1.00 89.06 98 PHE A O 1
ATOM 780 N N . VAL A 1 99 ? -2.779 -11.956 2.162 1.00 88.88 99 VAL A N 1
ATOM 781 C CA . VAL A 1 99 ? -2.076 -13.092 2.770 1.00 88.88 99 VAL A CA 1
ATOM 782 C C . VAL A 1 99 ? -1.810 -12.854 4.258 1.00 88.88 99 VAL A C 1
ATOM 784 O O . VAL A 1 99 ? -2.049 -13.753 5.062 1.00 88.88 99 VAL A O 1
ATOM 787 N N . LEU A 1 100 ? -1.378 -11.652 4.648 1.00 88.88 100 LEU A N 1
ATOM 788 C CA . LEU A 1 100 ? -1.135 -11.324 6.056 1.00 88.88 100 LEU A CA 1
ATOM 789 C C . LEU A 1 100 ? -2.421 -11.363 6.890 1.00 88.88 100 LEU A C 1
ATOM 791 O O . LEU A 1 100 ? -2.442 -11.984 7.954 1.00 88.88 100 LEU A O 1
ATOM 795 N N . ASN A 1 101 ? -3.515 -10.796 6.376 1.00 90.12 101 ASN A N 1
ATOM 796 C CA . ASN A 1 101 ? -4.815 -10.849 7.048 1.00 90.12 101 ASN A CA 1
ATOM 797 C C . ASN A 1 101 ? -5.372 -12.273 7.115 1.00 90.12 101 ASN A C 1
ATOM 799 O O . ASN A 1 101 ? -5.949 -12.680 8.123 1.00 90.12 101 ASN A O 1
ATOM 803 N N . LEU A 1 102 ? -5.166 -13.059 6.059 1.00 88.94 102 LEU A N 1
ATOM 804 C CA . LEU A 1 102 ? -5.556 -14.459 6.026 1.00 88.94 102 LEU A CA 1
ATOM 805 C C . LEU A 1 102 ? -4.797 -15.261 7.100 1.00 88.94 102 LEU A C 1
ATOM 807 O O . LEU A 1 102 ? -5.410 -16.054 7.814 1.00 88.94 102 LEU A O 1
ATOM 811 N N . PHE A 1 103 ? -3.492 -15.029 7.271 1.00 88.38 103 PHE A N 1
ATOM 812 C CA . PHE A 1 103 ? -2.722 -15.652 8.349 1.00 88.38 103 PHE A CA 1
ATOM 813 C C . PHE A 1 103 ? -3.168 -15.185 9.734 1.00 88.38 103 PHE A C 1
ATOM 815 O O . PHE A 1 103 ? -3.331 -16.019 10.624 1.00 88.38 103 PHE A O 1
ATOM 822 N N . SER A 1 104 ? -3.407 -13.886 9.911 1.00 86.19 104 SER A N 1
ATOM 823 C CA . SER A 1 104 ? -3.825 -13.318 11.195 1.00 86.19 104 SER A CA 1
ATOM 824 C C . SER A 1 104 ? -5.163 -13.893 11.675 1.00 86.19 104 SER A C 1
ATOM 826 O O . SER A 1 104 ? -5.269 -14.313 12.825 1.00 86.19 104 SER A O 1
ATOM 828 N N . LEU A 1 105 ? -6.149 -14.036 10.782 1.00 86.69 105 LEU A N 1
ATOM 829 C CA . LEU A 1 105 ? -7.468 -14.586 11.124 1.00 86.69 105 LEU A CA 1
ATOM 830 C C . LEU A 1 105 ? -7.478 -16.100 11.382 1.00 86.69 105 LEU A C 1
ATOM 832 O O . LEU A 1 105 ? -8.393 -16.600 12.031 1.00 86.69 105 LEU A O 1
ATOM 836 N N . ASN A 1 106 ? -6.496 -16.844 10.864 1.00 87.81 106 ASN A N 1
ATOM 837 C CA . ASN A 1 106 ? -6.478 -18.310 10.920 1.00 87.81 106 ASN A CA 1
ATOM 838 C C . ASN A 1 106 ? -5.392 -18.882 11.851 1.00 87.81 106 ASN A C 1
ATOM 840 O O . ASN A 1 106 ? -5.159 -20.090 11.838 1.00 87.81 106 ASN A O 1
ATOM 844 N N . GLY A 1 107 ? -4.749 -18.051 12.678 1.00 81.00 107 GLY A N 1
ATOM 845 C CA . GLY A 1 107 ? -3.765 -18.511 13.663 1.00 81.00 107 GLY A CA 1
ATOM 846 C C . GLY A 1 107 ? -2.387 -18.823 13.067 1.00 81.00 107 GLY A C 1
ATOM 847 O O . GLY A 1 107 ? -1.789 -19.845 13.403 1.00 81.00 107 GLY A O 1
ATOM 848 N N . ASN A 1 108 ? -1.879 -17.935 12.203 1.00 81.94 108 ASN A N 1
ATOM 849 C CA . ASN A 1 108 ? -0.592 -18.012 11.493 1.00 81.94 108 ASN A CA 1
ATOM 850 C C . ASN A 1 108 ? -0.531 -19.093 10.395 1.00 81.94 108 ASN A C 1
ATOM 852 O O . ASN A 1 108 ? -1.518 -19.754 10.086 1.00 81.94 108 ASN A O 1
ATOM 856 N N . LEU A 1 109 ? 0.638 -19.261 9.761 1.00 82.56 109 LEU A N 1
ATOM 857 C CA . LEU A 1 109 ? 0.842 -20.151 8.607 1.00 82.56 109 LEU A CA 1
ATOM 858 C C . LEU A 1 109 ? 0.427 -21.608 8.879 1.00 82.56 109 LEU A C 1
ATOM 860 O O . LEU A 1 109 ? -0.277 -22.214 8.073 1.00 82.56 109 LEU A O 1
ATOM 864 N N . LEU A 1 110 ? 0.854 -22.171 10.014 1.00 80.06 110 LEU A N 1
ATOM 865 C CA . LEU A 1 110 ? 0.536 -23.554 10.383 1.00 80.06 110 LEU A CA 1
ATOM 866 C C . LEU A 1 110 ? -0.940 -23.713 10.768 1.00 80.06 110 LEU A C 1
ATOM 868 O O . LEU A 1 110 ? -1.568 -24.690 10.365 1.00 80.06 110 LEU A O 1
ATOM 872 N N . GLY A 1 111 ? -1.507 -22.736 11.485 1.00 80.44 111 GLY A N 1
ATOM 873 C CA . GLY A 1 111 ? -2.934 -22.708 11.812 1.00 80.44 111 GLY A CA 1
ATOM 874 C C . GLY A 1 111 ? -3.799 -22.633 10.559 1.00 80.44 111 GLY A C 1
ATOM 875 O O . GLY A 1 111 ? -4.768 -23.378 10.432 1.00 80.44 111 GLY A O 1
ATOM 876 N N . LEU A 1 112 ? -3.383 -21.838 9.572 1.00 84.62 112 LEU A N 1
ATOM 877 C CA . LEU A 1 112 ? -4.036 -21.768 8.274 1.00 84.62 112 LEU A CA 1
ATOM 878 C C . LEU A 1 112 ? -3.964 -23.091 7.513 1.00 84.62 112 LEU A C 1
ATOM 880 O O . LEU A 1 112 ? -4.985 -23.536 6.999 1.00 84.62 112 LEU A O 1
ATOM 884 N N . LEU A 1 113 ? -2.795 -23.731 7.446 1.00 80.94 113 LEU A N 1
ATOM 885 C CA . LEU A 1 113 ? -2.656 -25.013 6.754 1.00 80.94 113 LEU A CA 1
ATOM 886 C C . LEU A 1 113 ? -3.544 -26.088 7.399 1.00 80.94 113 LEU A C 1
ATOM 888 O O . LEU A 1 113 ? -4.253 -26.808 6.698 1.00 80.94 113 LEU A O 1
ATOM 892 N N . CYS A 1 114 ? -3.575 -26.147 8.732 1.00 81.81 114 CYS A N 1
ATOM 893 C CA . CYS A 1 114 ? -4.473 -27.031 9.467 1.00 81.81 114 CYS A CA 1
ATOM 894 C C . CYS A 1 114 ? -5.946 -26.686 9.207 1.00 81.81 114 CYS A C 1
ATOM 896 O O . CYS A 1 114 ? -6.733 -27.581 8.912 1.00 81.81 114 CYS A O 1
ATOM 898 N N . ASN A 1 115 ? -6.339 -25.414 9.265 1.00 82.38 115 ASN A N 1
ATOM 899 C CA . ASN A 1 115 ? -7.720 -24.996 9.010 1.00 82.38 115 ASN A CA 1
ATOM 900 C C . ASN A 1 115 ? -8.144 -25.238 7.556 1.00 82.38 115 ASN A C 1
ATOM 902 O O . ASN A 1 115 ? -9.310 -25.543 7.316 1.00 82.38 115 ASN A O 1
ATOM 906 N N . LEU A 1 116 ? -7.211 -25.170 6.602 1.00 84.62 116 LEU A N 1
ATOM 907 C CA . LEU A 1 116 ? -7.435 -25.520 5.200 1.00 84.62 116 LEU A CA 1
ATOM 908 C C . LEU A 1 116 ? -7.728 -27.013 5.044 1.00 84.62 116 LEU A C 1
ATOM 910 O O . LEU A 1 116 ? -8.696 -27.369 4.377 1.00 84.62 116 LEU A O 1
ATOM 914 N N . LEU A 1 117 ? -6.959 -27.874 5.717 1.00 84.31 117 LEU A N 1
ATOM 915 C CA . LEU A 1 117 ? -7.198 -29.322 5.732 1.00 84.31 117 LEU A CA 1
ATOM 916 C C . LEU A 1 117 ? -8.533 -29.694 6.400 1.00 84.31 117 LEU A C 1
ATOM 918 O O . LEU A 1 117 ? -9.190 -30.634 5.965 1.00 84.31 117 LEU A O 1
ATOM 922 N N . HIS A 1 118 ? -8.958 -28.944 7.420 1.00 83.81 118 HIS A N 1
ATOM 923 C CA . HIS A 1 118 ? -10.235 -29.156 8.116 1.00 83.81 118 HIS A CA 1
ATOM 924 C C . HIS A 1 118 ? -11.425 -28.401 7.487 1.00 83.81 118 HIS A C 1
ATOM 926 O O . HIS A 1 118 ? -12.541 -28.501 7.993 1.00 83.81 118 HIS A O 1
ATOM 932 N N . GLY A 1 119 ? -11.213 -27.622 6.418 1.00 82.06 119 GLY A N 1
ATOM 933 C CA . GLY A 1 119 ? -12.263 -26.839 5.754 1.00 82.06 119 GLY A CA 1
ATOM 934 C C . GLY A 1 119 ? -12.826 -25.663 6.570 1.00 82.06 119 GLY A C 1
ATOM 935 O O . GLY A 1 119 ? -13.905 -25.168 6.258 1.00 82.06 119 GLY A O 1
ATOM 936 N N . LYS A 1 120 ? -12.119 -25.196 7.607 1.00 85.38 120 LYS A N 1
ATOM 937 C CA . LYS A 1 120 ? -12.552 -24.132 8.536 1.00 85.38 120 LYS A CA 1
ATOM 938 C C . LYS A 1 120 ? -11.812 -22.804 8.300 1.00 85.38 120 LYS A C 1
ATOM 940 O O . LYS A 1 120 ? -11.446 -22.114 9.248 1.00 85.38 120 LYS A O 1
ATOM 945 N N . VAL A 1 121 ? -11.534 -22.457 7.045 1.00 85.12 121 VAL A N 1
ATOM 946 C CA . VAL A 1 121 ? -10.783 -21.233 6.713 1.00 85.12 121 VAL A CA 1
ATOM 947 C C . VAL A 1 121 ? -11.699 -20.016 6.766 1.00 85.12 121 VAL A C 1
ATOM 949 O O . VAL A 1 121 ? -12.700 -19.950 6.053 1.00 85.12 121 VAL A O 1
ATOM 952 N N . VAL A 1 122 ? -11.332 -19.030 7.585 1.00 87.56 122 VAL A N 1
ATOM 953 C CA . VAL A 1 122 ? -12.002 -17.725 7.623 1.00 87.56 122 VAL A CA 1
ATOM 954 C C . VAL A 1 122 ? -11.368 -16.819 6.574 1.00 87.56 122 VAL A C 1
ATOM 956 O O . VAL A 1 122 ? -10.163 -16.566 6.604 1.00 87.56 122 VAL A O 1
ATOM 959 N N . MET A 1 123 ? -12.182 -16.336 5.637 1.00 87.31 123 MET A N 1
ATOM 960 C CA . MET A 1 123 ? -11.733 -15.479 4.542 1.00 87.31 123 MET A CA 1
ATOM 961 C C . MET A 1 123 ? -11.724 -14.002 4.978 1.00 87.31 123 MET A C 1
ATOM 963 O O . MET A 1 123 ? -12.770 -13.508 5.410 1.00 87.31 123 MET A O 1
ATOM 967 N N . PRO A 1 124 ? -10.600 -13.268 4.848 1.00 88.38 124 PRO A N 1
ATOM 968 C CA . PRO A 1 124 ? -10.548 -11.857 5.203 1.00 88.38 124 PRO A CA 1
ATOM 969 C C . PRO A 1 124 ? -11.389 -11.033 4.226 1.00 88.38 124 PRO A C 1
ATOM 971 O O . PRO A 1 124 ? -11.284 -11.177 3.006 1.00 88.38 124 PRO A O 1
ATOM 974 N N . GLN A 1 125 ? -12.218 -10.143 4.767 1.00 86.75 125 GLN A N 1
ATOM 975 C CA . GLN A 1 125 ? -13.027 -9.218 3.981 1.00 86.75 125 GLN A CA 1
ATOM 976 C C . GLN A 1 125 ? -12.379 -7.839 3.986 1.00 86.75 125 GLN A C 1
ATOM 978 O O . GLN A 1 125 ? -12.273 -7.195 5.027 1.00 86.75 125 GLN A O 1
ATOM 983 N N . ARG A 1 126 ? -11.970 -7.354 2.811 1.00 83.00 126 ARG A N 1
ATOM 984 C CA . ARG A 1 126 ? -11.450 -5.991 2.687 1.00 83.00 126 ARG A CA 1
ATOM 985 C C . ARG A 1 126 ? -12.534 -4.999 3.108 1.00 83.00 126 ARG A C 1
ATOM 987 O O . ARG A 1 126 ? -13.659 -5.074 2.622 1.00 83.00 126 ARG A O 1
ATOM 994 N N . GLY A 1 127 ? -12.187 -4.065 3.986 1.00 83.44 127 GLY A N 1
ATOM 995 C CA . GLY A 1 127 ? -13.156 -3.108 4.512 1.00 83.44 127 GLY A CA 1
ATOM 996 C C . GLY A 1 127 ? -13.728 -3.476 5.888 1.00 83.44 127 GLY A C 1
ATOM 997 O O . GLY A 1 127 ? -14.517 -2.690 6.414 1.00 83.44 127 GLY A O 1
ATOM 998 N N . SER A 1 128 ? -13.360 -4.617 6.485 1.00 88.38 128 SER A N 1
ATOM 999 C CA . SER A 1 128 ? -13.720 -4.955 7.870 1.00 88.38 128 SER A CA 1
ATOM 1000 C C . SER A 1 128 ? -12.814 -4.260 8.897 1.00 88.38 128 SER A C 1
ATOM 1002 O O . SER A 1 128 ? -11.789 -3.677 8.548 1.00 88.38 128 SER A O 1
ATOM 1004 N N . GLU A 1 129 ? -13.204 -4.330 10.170 1.00 87.06 129 GLU A N 1
ATOM 1005 C CA . GLU A 1 129 ? -12.389 -3.907 11.325 1.00 87.06 129 GLU A CA 1
ATOM 1006 C C . GLU A 1 129 ? -11.209 -4.852 11.611 1.00 87.06 129 GLU A C 1
ATOM 1008 O O . GLU A 1 129 ? -10.271 -4.490 12.309 1.00 87.06 129 GLU A O 1
ATOM 1013 N N . THR A 1 130 ? -11.254 -6.065 11.059 1.00 86.19 130 THR A N 1
ATOM 1014 C CA . THR A 1 130 ? -10.214 -7.093 11.198 1.00 86.19 130 THR A CA 1
ATOM 1015 C C . THR A 1 130 ? -9.221 -7.104 10.041 1.00 86.19 130 THR A C 1
ATOM 1017 O O . THR A 1 130 ? -8.248 -7.849 10.088 1.00 86.19 130 THR A O 1
ATOM 1020 N N . PHE A 1 131 ? -9.480 -6.318 8.992 1.00 89.06 131 PHE A N 1
ATOM 1021 C CA . PHE A 1 131 ? -8.602 -6.203 7.837 1.00 89.06 131 PHE A CA 1
ATOM 1022 C C . PHE A 1 131 ? -7.628 -5.046 8.051 1.00 89.06 131 PHE A C 1
ATOM 1024 O O . PHE A 1 131 ? -7.979 -3.896 7.781 1.00 89.06 131 PHE A O 1
ATOM 1031 N N . ILE A 1 132 ? -6.425 -5.359 8.526 1.00 90.56 132 ILE A N 1
ATOM 1032 C CA . ILE A 1 132 ? -5.373 -4.377 8.805 1.00 90.56 132 ILE A CA 1
ATOM 1033 C C . ILE A 1 132 ? -4.376 -4.283 7.648 1.00 90.56 132 ILE A C 1
ATOM 1035 O O . ILE A 1 132 ? -4.186 -5.224 6.875 1.00 90.56 132 ILE A O 1
ATOM 1039 N N . SER A 1 133 ? -3.751 -3.128 7.478 1.00 90.62 133 SER A N 1
ATOM 1040 C CA . SER A 1 133 ? -2.782 -2.903 6.412 1.00 90.62 133 SER A CA 1
ATOM 1041 C C . SER A 1 133 ? -1.455 -3.624 6.691 1.00 90.62 133 SER A C 1
ATOM 1043 O O . SER A 1 133 ? -1.179 -4.087 7.800 1.00 90.62 133 SER A O 1
ATOM 1045 N N . LEU A 1 134 ? -0.572 -3.672 5.686 1.00 90.31 134 LEU A N 1
ATOM 1046 C CA . LEU A 1 134 ? 0.804 -4.144 5.875 1.00 90.31 134 LEU A CA 1
ATOM 1047 C C . LEU A 1 134 ? 1.521 -3.383 7.006 1.00 90.31 134 LEU A C 1
ATOM 1049 O O . LEU A 1 134 ? 2.262 -3.998 7.769 1.00 90.31 134 LEU A O 1
ATOM 1053 N N . ILE A 1 135 ? 1.292 -2.069 7.139 1.00 88.56 135 ILE A N 1
ATOM 1054 C CA . ILE A 1 135 ? 1.934 -1.266 8.188 1.00 88.56 135 ILE A CA 1
ATOM 1055 C C . ILE A 1 135 ? 1.409 -1.649 9.577 1.00 88.56 135 ILE A C 1
ATOM 1057 O O . ILE A 1 135 ? 2.192 -1.731 10.522 1.00 88.56 135 ILE A O 1
ATOM 1061 N N . GLY A 1 136 ? 0.113 -1.960 9.683 1.00 87.56 136 GLY A N 1
ATOM 1062 C CA . GLY A 1 136 ? -0.519 -2.466 10.900 1.00 87.56 136 GLY A CA 1
ATOM 1063 C C . GLY A 1 136 ? -0.039 -3.860 11.307 1.00 87.56 136 GLY A C 1
ATOM 1064 O O . GLY A 1 136 ? -0.054 -4.192 12.486 1.00 87.56 136 GLY A O 1
ATOM 1065 N N . HIS A 1 137 ? 0.438 -4.670 10.358 1.00 88.69 137 HIS A N 1
ATOM 1066 C CA . HIS A 1 137 ? 1.095 -5.942 10.668 1.00 88.69 137 HIS A CA 1
ATOM 1067 C C . HIS A 1 137 ? 2.558 -5.781 11.112 1.00 88.69 137 HIS A C 1
ATOM 1069 O O . HIS A 1 137 ? 3.046 -6.614 11.873 1.00 88.69 137 HIS A O 1
ATOM 1075 N N . ILE A 1 138 ? 3.268 -4.753 10.629 1.00 88.38 138 ILE A N 1
ATOM 1076 C CA . ILE A 1 138 ? 4.677 -4.495 10.982 1.00 88.38 138 ILE A CA 1
ATOM 1077 C C . ILE A 1 138 ? 4.783 -3.870 12.372 1.00 88.38 138 ILE A C 1
ATOM 1079 O O . ILE A 1 138 ? 5.594 -4.302 13.188 1.00 88.38 138 ILE A O 1
ATOM 1083 N N . ASP A 1 139 ? 3.967 -2.855 12.644 1.00 86.94 139 ASP A N 1
ATOM 1084 C CA . ASP A 1 139 ? 3.845 -2.280 13.976 1.00 86.94 139 ASP A CA 1
ATOM 1085 C C . ASP A 1 139 ? 2.577 -2.853 14.613 1.00 86.94 139 ASP A C 1
ATOM 1087 O O . ASP A 1 139 ? 1.477 -2.538 14.184 1.00 86.94 139 ASP A O 1
ATOM 1091 N N . GLY A 1 140 ? 2.704 -3.706 15.627 1.00 83.56 140 GLY A N 1
ATOM 1092 C CA . GLY A 1 140 ? 1.553 -4.317 16.305 1.00 83.56 140 GLY A CA 1
ATOM 1093 C C . GLY A 1 140 ? 0.938 -3.457 17.413 1.00 83.56 140 GLY A C 1
ATOM 1094 O O . GLY A 1 140 ? -0.067 -3.851 17.999 1.00 83.56 140 GLY A O 1
ATOM 1095 N N . ARG A 1 141 ? 1.529 -2.302 17.742 1.00 86.19 141 ARG A N 1
ATOM 1096 C CA . ARG A 1 141 ? 1.051 -1.456 18.844 1.00 86.19 141 ARG A CA 1
ATOM 1097 C C . ARG A 1 141 ? -0.233 -0.749 18.433 1.00 86.19 141 ARG A C 1
ATOM 1099 O O . ARG A 1 141 ? -0.327 -0.225 17.323 1.00 86.19 141 ARG A O 1
ATOM 1106 N N . ILE A 1 142 ? -1.223 -0.731 19.314 1.00 83.94 142 ILE A N 1
ATOM 1107 C CA . ILE A 1 142 ? -2.517 -0.065 19.076 1.00 83.94 142 ILE A CA 1
ATOM 1108 C C . ILE A 1 142 ? -2.773 0.980 20.163 1.00 83.94 142 ILE A C 1
ATOM 1110 O O . ILE A 1 142 ? -3.296 2.060 19.881 1.00 83.94 142 ILE A O 1
ATOM 1114 N N . ASP A 1 143 ? -2.331 0.686 21.381 1.00 82.62 143 ASP A N 1
ATOM 1115 C CA . ASP A 1 143 ? -2.463 1.573 22.524 1.00 82.62 143 ASP A CA 1
ATOM 1116 C C . ASP A 1 143 ? -1.341 2.617 22.552 1.00 82.62 143 ASP A C 1
ATOM 1118 O O . ASP A 1 143 ? -0.196 2.342 22.185 1.00 82.62 143 ASP A O 1
ATOM 1122 N N . LEU A 1 144 ? -1.684 3.819 23.014 1.00 78.25 144 LEU A N 1
ATOM 1123 C CA . LEU A 1 144 ? -0.721 4.880 23.294 1.00 78.25 144 LEU A CA 1
ATOM 1124 C C . LEU A 1 144 ? 0.147 4.462 24.488 1.00 78.25 144 LEU A C 1
ATOM 1126 O O . LEU A 1 144 ? -0.357 4.030 25.527 1.00 78.25 144 LEU A O 1
ATOM 1130 N N . SER A 1 145 ? 1.461 4.577 24.334 1.00 65.06 145 SER A N 1
ATOM 1131 C CA . SER A 1 145 ? 2.447 4.145 25.316 1.00 65.06 145 SER A CA 1
ATOM 1132 C C . SER A 1 145 ? 2.300 4.907 26.636 1.00 65.06 145 SER A C 1
ATOM 1134 O O . SER A 1 145 ? 2.111 6.129 26.687 1.00 65.06 145 SER A O 1
ATOM 1136 N N . ARG A 1 146 ? 2.402 4.168 27.745 1.00 61.59 146 ARG A N 1
ATOM 1137 C CA . ARG A 1 146 ? 2.454 4.723 29.099 1.00 61.59 146 ARG A CA 1
ATOM 1138 C C . ARG A 1 146 ? 3.822 5.364 29.308 1.00 61.59 146 ARG A C 1
ATOM 1140 O O . ARG A 1 146 ? 4.765 4.706 29.735 1.00 61.59 146 ARG A O 1
ATOM 1147 N N . THR A 1 147 ? 3.937 6.662 29.060 1.00 54.34 147 THR A N 1
ATOM 1148 C CA . THR A 1 147 ? 5.141 7.406 29.455 1.00 54.34 147 THR A CA 1
ATOM 1149 C C . THR A 1 147 ? 5.021 7.796 30.931 1.00 54.34 147 THR A C 1
ATOM 1151 O O . THR A 1 147 ? 4.740 8.945 31.251 1.00 54.34 147 THR A O 1
ATOM 1154 N N . GLY A 1 148 ? 5.150 6.824 31.842 1.00 49.78 148 GLY A N 1
ATOM 1155 C CA . GLY A 1 148 ? 5.004 7.081 33.282 1.00 49.78 148 GLY A CA 1
ATOM 1156 C C . GLY A 1 148 ? 4.954 5.857 34.202 1.00 49.78 148 GLY A C 1
ATOM 1157 O O . GLY A 1 148 ? 4.273 5.895 35.223 1.00 49.78 148 GLY A O 1
ATOM 1158 N N . SER A 1 149 ? 5.591 4.739 33.859 1.00 41.19 149 SER A N 1
ATOM 1159 C CA . SER A 1 149 ? 6.020 3.770 34.878 1.00 41.19 149 SER A CA 1
ATOM 1160 C C . SER A 1 149 ? 7.511 3.967 35.116 1.00 41.19 149 SER A C 1
ATOM 1162 O O . SER A 1 149 ? 8.351 3.456 34.382 1.00 41.19 149 SER A O 1
ATOM 1164 N N . GLU A 1 150 ? 7.837 4.758 36.136 1.00 52.34 150 GLU A N 1
ATOM 1165 C CA . GLU A 1 150 ? 8.902 4.326 37.042 1.00 52.34 150 GLU A CA 1
ATOM 1166 C C . GLU A 1 150 ? 8.498 2.925 37.538 1.00 52.34 150 GLU A C 1
ATOM 1168 O O . GLU A 1 150 ? 7.312 2.722 37.794 1.00 52.34 150 GLU A O 1
ATOM 1173 N N . GLU A 1 151 ? 9.451 1.989 37.609 1.00 50.78 151 GLU A N 1
ATOM 1174 C CA . GLU A 1 151 ? 9.268 0.524 37.746 1.00 50.78 151 GLU A CA 1
ATOM 1175 C C . GLU A 1 151 ? 9.130 -0.205 36.392 1.00 50.78 151 GLU A C 1
ATOM 1177 O O . GLU A 1 151 ? 8.047 -0.551 35.936 1.00 50.78 151 GLU A O 1
ATOM 1182 N N . ASP A 1 152 ? 10.234 -0.342 35.657 1.00 40.91 152 ASP A N 1
ATOM 1183 C CA . ASP A 1 152 ? 11.087 -1.526 35.805 1.00 40.91 152 ASP A CA 1
ATOM 1184 C C . ASP A 1 152 ? 12.428 -1.301 35.099 1.00 40.91 152 ASP A C 1
ATOM 1186 O O . ASP A 1 152 ? 12.527 -0.916 33.933 1.00 40.91 152 ASP A O 1
ATOM 1190 N N . THR A 1 153 ? 13.481 -1.482 35.883 1.00 49.59 153 THR A N 1
ATOM 1191 C CA . THR A 1 153 ? 14.873 -1.515 35.461 1.00 49.59 153 THR A CA 1
ATOM 1192 C C . THR A 1 153 ? 15.076 -2.707 34.534 1.00 49.59 153 THR A C 1
ATOM 1194 O O . THR A 1 153 ? 15.001 -3.838 34.997 1.00 49.59 153 THR A O 1
ATOM 1197 N N . ASP A 1 154 ? 15.414 -2.471 33.268 1.00 40.75 154 ASP A N 1
ATOM 1198 C CA . ASP A 1 154 ? 16.365 -3.354 32.602 1.00 40.75 154 ASP A CA 1
ATOM 1199 C C . ASP A 1 154 ? 17.223 -2.592 31.588 1.00 40.75 154 ASP A C 1
ATOM 1201 O O . ASP A 1 154 ? 16.782 -1.728 30.825 1.00 40.75 154 ASP A O 1
ATOM 1205 N N . GLU A 1 155 ? 18.519 -2.838 31.692 1.00 48.53 155 GLU A N 1
ATOM 1206 C CA . GLU A 1 155 ? 19.585 -2.016 31.153 1.00 48.53 155 GLU A CA 1
ATOM 1207 C C . GLU A 1 155 ? 19.779 -2.248 29.651 1.00 48.53 155 GLU A C 1
ATOM 1209 O O . GLU A 1 155 ? 20.576 -3.092 29.252 1.00 48.53 155 GLU A O 1
ATOM 1214 N N . THR A 1 156 ? 19.108 -1.505 28.762 1.00 42.84 156 THR A N 1
ATOM 1215 C CA . THR A 1 156 ? 19.536 -1.480 27.343 1.00 42.84 156 THR A CA 1
ATOM 1216 C C . THR A 1 156 ? 19.145 -0.220 26.569 1.00 42.84 156 THR A C 1
ATOM 1218 O O . THR A 1 156 ? 18.561 -0.308 25.495 1.00 42.84 156 THR A O 1
ATOM 1221 N N . SER A 1 157 ? 19.501 0.983 27.032 1.00 42.25 157 SER A N 1
ATOM 1222 C CA . SER A 1 157 ? 19.379 2.160 26.154 1.00 42.25 157 SER A CA 1
ATOM 1223 C C . SER A 1 157 ? 20.298 3.334 26.515 1.00 42.25 157 SER A C 1
ATOM 1225 O O . SER A 1 157 ? 19.886 4.450 26.832 1.00 42.25 157 SER A O 1
ATOM 1227 N N . PHE A 1 158 ? 21.607 3.122 26.356 1.00 40.75 158 PHE A N 1
ATOM 1228 C CA . PHE A 1 158 ? 22.608 4.201 26.378 1.00 40.75 158 PHE A CA 1
ATOM 1229 C C . PHE A 1 158 ? 22.421 5.260 25.260 1.00 40.75 158 PHE A C 1
ATOM 1231 O O . PHE A 1 158 ? 23.098 6.283 25.281 1.00 40.75 158 PHE A O 1
ATOM 1238 N N . GLY A 1 159 ? 21.489 5.060 24.314 1.00 44.00 159 GLY A N 1
ATOM 1239 C CA . GLY A 1 159 ? 21.121 6.036 23.274 1.00 44.00 159 GLY A CA 1
ATOM 1240 C C . GLY A 1 159 ? 19.875 6.887 23.570 1.00 44.00 159 GLY A C 1
ATOM 1241 O O . GLY A 1 159 ? 19.647 7.889 22.901 1.00 44.00 159 GLY A O 1
ATOM 1242 N N . GLU A 1 160 ? 19.073 6.534 24.577 1.00 49.41 160 GLU A N 1
ATOM 1243 C CA . GLU A 1 160 ? 17.730 7.112 24.774 1.00 49.41 160 GLU A CA 1
ATOM 1244 C C . GLU A 1 160 ? 17.741 8.319 25.723 1.00 49.41 160 GLU A C 1
ATOM 1246 O O . GLU A 1 160 ? 16.931 9.237 25.604 1.00 49.41 160 GLU A O 1
ATOM 1251 N N . ARG A 1 161 ? 18.733 8.393 26.620 1.00 47.00 161 ARG A N 1
ATOM 1252 C CA . ARG A 1 161 ? 18.892 9.526 27.548 1.00 47.00 161 ARG A CA 1
ATOM 1253 C C . ARG A 1 161 ? 19.382 10.810 26.870 1.00 47.00 161 ARG A C 1
ATOM 1255 O O . ARG A 1 161 ? 19.064 11.885 27.365 1.00 47.00 161 ARG A O 1
ATOM 1262 N N . SER A 1 162 ? 20.081 10.720 25.733 1.00 43.12 162 SER A N 1
ATOM 1263 C CA . SER A 1 162 ? 20.566 11.908 25.007 1.00 43.12 162 SER A CA 1
ATOM 1264 C C . SER A 1 162 ? 19.467 12.613 24.200 1.00 43.12 162 SER A C 1
ATOM 1266 O O . SER A 1 162 ? 19.546 13.819 24.014 1.00 43.12 162 SER A O 1
ATOM 1268 N N . MET A 1 163 ? 18.418 11.898 23.773 1.00 46.12 163 MET A N 1
ATOM 1269 C CA . MET A 1 163 ? 17.236 12.481 23.110 1.00 46.12 163 MET A CA 1
ATOM 1270 C C . MET A 1 163 ? 16.163 12.962 24.101 1.00 46.12 163 MET A C 1
ATOM 1272 O O . MET A 1 163 ? 15.298 13.762 23.753 1.00 46.12 163 MET A O 1
ATOM 1276 N N . LYS A 1 164 ? 16.195 12.482 25.350 1.00 46.75 164 LYS A N 1
ATOM 1277 C CA . LYS A 1 164 ? 15.175 12.775 26.372 1.00 46.75 164 LYS A CA 1
ATOM 1278 C C . LYS A 1 164 ? 15.220 14.219 26.891 1.00 46.75 164 LYS A C 1
ATOM 1280 O O . LYS A 1 164 ? 14.221 14.699 27.412 1.00 46.75 164 LYS A O 1
ATOM 1285 N N . ALA A 1 165 ? 16.354 14.907 26.740 1.00 47.47 165 ALA A N 1
ATOM 1286 C CA . ALA A 1 165 ? 16.525 16.297 27.168 1.00 47.47 165 ALA A CA 1
ATOM 1287 C C . ALA A 1 165 ? 16.052 17.331 26.125 1.00 47.47 165 ALA A C 1
ATOM 1289 O O . ALA A 1 165 ? 15.763 18.465 26.495 1.00 47.47 165 ALA A O 1
ATOM 1290 N N . GLU A 1 166 ? 15.938 16.949 24.846 1.00 54.19 166 GLU A N 1
ATOM 1291 C CA . GLU A 1 166 ? 15.576 17.865 23.748 1.00 54.19 166 GLU A CA 1
ATOM 1292 C C . GLU A 1 166 ? 14.139 17.664 23.231 1.00 54.19 166 GLU A C 1
ATOM 1294 O O . GLU A 1 166 ? 13.557 18.571 22.637 1.00 54.19 166 GLU A O 1
ATOM 1299 N N . ILE A 1 167 ? 13.520 16.506 23.492 1.00 54.06 167 ILE A N 1
ATOM 1300 C CA . ILE A 1 167 ? 12.175 16.169 23.003 1.00 54.06 167 ILE A CA 1
ATOM 1301 C C . ILE A 1 167 ? 11.143 16.487 24.088 1.00 54.06 167 ILE A C 1
ATOM 1303 O O . ILE A 1 167 ? 10.687 15.625 24.843 1.00 54.06 167 ILE A O 1
ATOM 1307 N N . GLY A 1 168 ? 10.772 17.762 24.174 1.00 58.84 168 GLY A N 1
ATOM 1308 C CA . GLY A 1 168 ? 9.615 18.184 24.952 1.00 58.84 168 GLY A CA 1
ATOM 1309 C C . GLY A 1 168 ? 8.348 17.542 24.385 1.00 58.84 168 GLY A C 1
ATOM 1310 O O . GLY A 1 168 ? 7.896 17.929 23.313 1.00 58.84 168 GLY A O 1
ATOM 1311 N N . ASN A 1 169 ? 7.775 16.597 25.139 1.00 69.62 169 ASN A N 1
ATOM 1312 C CA . ASN A 1 169 ? 6.488 15.921 24.920 1.00 69.62 169 ASN A CA 1
ATOM 1313 C C . ASN A 1 169 ? 6.517 14.592 24.126 1.00 69.62 169 ASN A C 1
ATOM 1315 O O . ASN A 1 169 ? 5.892 14.455 23.075 1.00 69.62 169 ASN A O 1
ATOM 1319 N N . TRP A 1 170 ? 7.172 13.569 24.691 1.00 72.50 170 TRP A N 1
ATOM 1320 C CA . TRP A 1 170 ? 7.038 12.152 24.291 1.00 72.50 170 TRP A CA 1
ATOM 1321 C C . TRP A 1 170 ? 5.590 11.697 23.990 1.00 72.50 170 TRP A C 1
ATOM 1323 O O . TRP A 1 170 ? 5.387 11.095 22.936 1.00 72.50 170 TRP A O 1
ATOM 1333 N N . PRO A 1 171 ? 4.579 12.028 24.824 1.00 74.94 171 PRO A N 1
ATOM 1334 C CA . PRO A 1 171 ? 3.171 11.728 24.547 1.00 74.94 171 PRO A CA 1
ATOM 1335 C C . PRO A 1 171 ? 2.683 12.211 23.172 1.00 74.94 171 PRO A C 1
ATOM 1337 O O . PRO A 1 171 ? 1.999 11.488 22.450 1.00 74.94 171 PRO A O 1
ATOM 1340 N N . LEU A 1 172 ? 3.052 13.431 22.776 1.00 77.50 172 LEU A N 1
ATOM 1341 C CA . LEU A 1 172 ? 2.668 13.974 21.473 1.00 77.50 172 LEU A CA 1
ATOM 1342 C C . LEU A 1 172 ? 3.371 13.239 20.330 1.00 77.50 172 LEU A C 1
ATOM 1344 O O . LEU A 1 172 ? 2.763 13.003 19.292 1.00 77.50 172 LEU A O 1
ATOM 1348 N N . MET A 1 173 ? 4.638 12.868 20.512 1.00 82.06 173 MET A N 1
ATOM 1349 C CA . MET A 1 173 ? 5.392 12.131 19.499 1.00 82.06 173 MET A CA 1
ATOM 1350 C C . MET A 1 173 ? 4.818 10.730 19.278 1.00 82.06 173 MET A C 1
ATOM 1352 O O . MET A 1 173 ? 4.661 10.316 18.131 1.00 82.06 173 MET A O 1
ATOM 1356 N N . ASP A 1 174 ? 4.459 10.036 20.358 1.00 83.12 174 ASP A N 1
ATOM 1357 C CA . ASP A 1 174 ? 3.817 8.724 20.295 1.00 83.12 174 ASP A CA 1
ATOM 1358 C C . ASP A 1 174 ? 2.440 8.8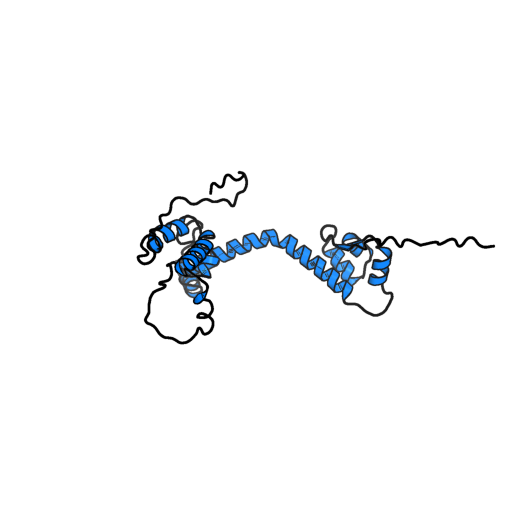12 19.629 1.00 83.12 174 ASP A C 1
ATOM 1360 O O . ASP A 1 174 ? 2.159 8.076 18.684 1.00 83.12 174 ASP A O 1
ATOM 1364 N N . LEU A 1 175 ? 1.629 9.805 20.009 1.00 84.81 175 LEU A N 1
ATOM 1365 C CA . LEU A 1 175 ? 0.357 10.079 19.345 1.00 84.81 175 LEU A CA 1
ATOM 1366 C C . LEU A 1 175 ? 0.534 10.352 17.846 1.00 84.81 175 LEU A C 1
ATOM 1368 O O . LEU A 1 175 ? -0.182 9.776 17.032 1.00 84.81 175 LEU A O 1
ATOM 1372 N N . CYS A 1 176 ? 1.490 11.201 17.464 1.00 86.38 176 CYS A N 1
ATOM 1373 C CA . CYS A 1 176 ? 1.773 11.505 16.062 1.00 86.38 176 CYS A CA 1
ATOM 1374 C C . CYS A 1 176 ? 2.240 10.267 15.288 1.00 86.38 176 CYS A C 1
ATOM 1376 O O . CYS A 1 176 ? 1.798 10.052 14.161 1.00 86.38 176 CYS A O 1
ATOM 1378 N N . MET A 1 177 ? 3.103 9.439 15.881 1.00 87.25 177 MET A N 1
ATOM 1379 C CA . MET A 1 177 ? 3.589 8.199 15.271 1.00 87.25 177 MET A CA 1
ATOM 1380 C C . MET A 1 177 ? 2.440 7.210 15.046 1.00 87.25 177 MET A C 1
ATOM 1382 O O . MET A 1 177 ? 2.279 6.671 13.949 1.00 87.25 177 MET A O 1
ATOM 1386 N N . MET A 1 178 ? 1.598 7.033 16.062 1.00 87.50 178 MET A N 1
ATOM 1387 C CA . MET A 1 178 ? 0.438 6.151 16.024 1.00 87.50 178 MET A CA 1
ATOM 1388 C C . MET A 1 178 ? -0.633 6.655 15.050 1.00 87.50 178 MET A C 1
ATOM 1390 O O . MET A 1 178 ? -1.178 5.868 14.279 1.00 87.50 178 MET A O 1
ATOM 1394 N N . ALA A 1 179 ? -0.887 7.964 15.001 1.00 89.12 179 ALA A N 1
ATOM 1395 C CA . ALA A 1 179 ? -1.788 8.583 14.030 1.00 89.12 179 ALA A CA 1
ATOM 1396 C C . ALA A 1 179 ? -1.267 8.454 12.590 1.00 89.12 179 ALA A C 1
ATOM 1398 O O . ALA A 1 179 ? -2.033 8.113 11.686 1.00 89.12 179 ALA A O 1
ATOM 1399 N N . ALA A 1 180 ? 0.035 8.665 12.367 1.00 90.44 180 ALA A N 1
ATOM 1400 C CA . ALA A 1 180 ? 0.656 8.508 11.05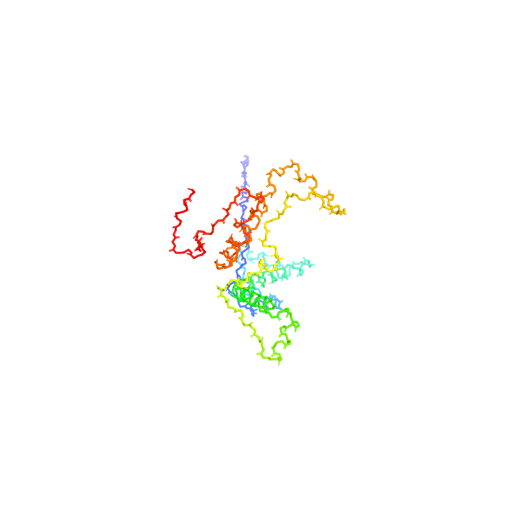4 1.00 90.44 180 ALA A CA 1
ATOM 1401 C C . ALA A 1 180 ? 0.531 7.068 10.544 1.00 90.44 180 ALA A C 1
ATOM 1403 O O . ALA A 1 180 ? 0.177 6.849 9.387 1.00 90.44 180 ALA A O 1
ATOM 1404 N N . LYS A 1 181 ? 0.745 6.083 11.416 1.00 89.12 181 LYS A N 1
ATOM 1405 C CA . LYS A 1 181 ? 0.498 4.673 11.111 1.00 89.12 181 LYS A CA 1
ATOM 1406 C C . LYS A 1 181 ? -0.979 4.412 10.795 1.00 89.12 181 LYS A C 1
ATOM 1408 O O . LYS A 1 181 ? -1.285 3.809 9.769 1.00 89.12 181 LYS A O 1
ATOM 1413 N N . LEU A 1 182 ? -1.886 4.898 11.643 1.00 90.31 182 LEU A N 1
ATOM 1414 C CA . LEU A 1 182 ? -3.329 4.693 11.510 1.00 90.31 182 LEU A CA 1
ATOM 1415 C C . LEU A 1 182 ? -3.894 5.259 10.194 1.00 90.31 182 LEU A C 1
ATOM 1417 O O . LEU A 1 182 ? -4.894 4.758 9.693 1.00 90.31 182 LEU A O 1
ATOM 1421 N N . SER A 1 183 ? -3.231 6.251 9.588 1.00 89.25 183 SER A N 1
ATOM 1422 C CA . SER A 1 183 ? -3.624 6.818 8.288 1.00 89.25 183 SER A CA 1
ATOM 1423 C C . SER A 1 183 ? -3.588 5.827 7.113 1.00 89.25 183 SER A C 1
ATOM 1425 O O . SER A 1 183 ? -4.270 6.047 6.113 1.00 89.25 183 SER A O 1
ATOM 1427 N N . TYR A 1 184 ? -2.834 4.728 7.233 1.00 88.69 184 TYR A N 1
ATOM 1428 C CA . TYR A 1 184 ? -2.773 3.664 6.224 1.00 88.69 184 TYR A CA 1
ATOM 1429 C C . TYR A 1 184 ? -3.843 2.582 6.421 1.00 88.69 184 TYR A C 1
ATOM 1431 O O . TYR A 1 184 ? -3.956 1.670 5.600 1.00 88.69 184 TYR A O 1
ATOM 1439 N N . GLU A 1 185 ? -4.623 2.667 7.496 1.00 90.12 185 GLU A N 1
ATOM 1440 C CA . GLU A 1 185 ? -5.648 1.688 7.824 1.00 90.12 185 GLU A CA 1
ATOM 1441 C C . GLU A 1 185 ? -6.998 2.007 7.177 1.00 90.12 185 GLU A C 1
ATOM 1443 O O . GLU A 1 185 ? -7.309 3.124 6.759 1.00 90.12 185 GLU A O 1
ATOM 1448 N N . ASN A 1 186 ? -7.839 0.982 7.097 1.00 89.81 186 ASN A N 1
ATOM 1449 C CA . ASN A 1 186 ? -9.209 1.119 6.628 1.00 89.81 186 ASN A CA 1
ATOM 1450 C C . ASN A 1 186 ? -10.074 1.902 7.638 1.00 89.81 186 ASN A C 1
ATOM 1452 O O . ASN A 1 186 ? -9.920 1.741 8.844 1.00 89.81 186 ASN A O 1
ATOM 1456 N N . ALA A 1 187 ? -11.068 2.655 7.156 1.00 89.50 187 ALA A N 1
ATOM 1457 C CA . ALA A 1 187 ? -11.973 3.475 7.965 1.00 89.50 187 ALA A CA 1
ATOM 1458 C C . ALA A 1 187 ? -12.558 2.751 9.192 1.00 89.50 187 ALA A C 1
ATOM 1460 O O . ALA A 1 187 ? -12.565 3.317 10.279 1.00 89.50 187 ALA A O 1
ATOM 1461 N N . LYS A 1 188 ? -12.988 1.488 9.046 1.00 90.00 188 LYS A N 1
ATOM 1462 C CA . LYS A 1 188 ? -13.530 0.708 10.176 1.00 90.00 188 LYS A CA 1
ATOM 1463 C C . LYS A 1 188 ? -12.481 0.369 11.234 1.00 90.00 188 LYS A C 1
ATOM 1465 O O . LYS A 1 188 ? -12.796 0.337 12.416 1.00 90.00 188 LYS A O 1
ATOM 1470 N N . VAL A 1 189 ? -11.242 0.116 10.813 1.00 89.75 189 VAL A N 1
ATOM 1471 C CA . VAL A 1 189 ? -10.115 -0.104 11.730 1.00 89.75 189 VAL A CA 1
ATOM 1472 C C . VAL A 1 189 ? -9.819 1.194 12.474 1.00 89.75 189 VAL A C 1
ATOM 1474 O O . VAL A 1 189 ? -9.711 1.181 13.695 1.00 89.75 189 VAL A O 1
ATOM 1477 N N . VAL A 1 190 ? -9.763 2.322 11.757 1.00 90.75 190 VAL A N 1
ATOM 1478 C CA . VAL A 1 190 ? -9.540 3.650 12.349 1.00 90.75 190 VAL A CA 1
ATOM 1479 C C . VAL A 1 190 ? -10.606 3.983 13.387 1.00 90.75 190 VAL A C 1
ATOM 1481 O O . VAL A 1 190 ? -10.272 4.351 14.511 1.00 90.75 190 VAL A O 1
ATOM 1484 N N . GLU A 1 191 ? -11.878 3.811 13.040 1.00 90.56 191 GLU A N 1
ATOM 1485 C CA . GLU A 1 191 ? -12.997 4.027 13.955 1.00 90.56 191 GLU A CA 1
ATOM 1486 C C . GLU A 1 191 ? -12.880 3.145 15.203 1.00 90.56 191 GLU A C 1
ATOM 1488 O O . GLU A 1 191 ? -13.004 3.643 16.324 1.00 90.56 191 GLU A O 1
ATOM 1493 N N . ASN A 1 192 ? -12.583 1.853 15.020 1.00 90.75 192 ASN A N 1
ATOM 1494 C CA . ASN A 1 192 ? -12.426 0.912 16.121 1.00 90.75 192 ASN A CA 1
ATOM 1495 C C . ASN A 1 192 ? -11.278 1.314 17.064 1.00 90.75 192 ASN A C 1
ATOM 1497 O O . ASN A 1 192 ? -11.470 1.366 18.279 1.00 90.75 192 ASN A O 1
ATOM 1501 N N . VAL A 1 193 ? -10.108 1.654 16.516 1.00 89.50 193 VAL A N 1
ATOM 1502 C CA . VAL A 1 193 ? -8.928 2.063 17.295 1.00 89.50 193 VAL A CA 1
ATOM 1503 C C . VAL A 1 193 ? -9.201 3.349 18.072 1.00 89.50 193 VAL A C 1
ATOM 1505 O O . VAL A 1 193 ? -9.006 3.392 19.285 1.00 89.50 193 VAL A O 1
ATOM 1508 N N . VAL A 1 194 ? -9.714 4.390 17.417 1.00 89.38 194 VAL A N 1
ATOM 1509 C CA . VAL A 1 194 ? -9.939 5.682 18.080 1.00 89.38 194 VAL A CA 1
ATOM 1510 C C . VAL A 1 194 ? -10.993 5.559 19.182 1.00 89.38 194 VAL A C 1
ATOM 1512 O O . VAL A 1 194 ? -10.774 6.035 20.298 1.00 89.38 194 VAL A O 1
ATOM 1515 N N . ASN A 1 195 ? -12.116 4.891 18.907 1.00 88.19 195 ASN A N 1
ATOM 1516 C CA . ASN A 1 195 ? -13.234 4.831 19.847 1.00 88.19 195 ASN A CA 1
ATOM 1517 C C . ASN A 1 195 ? -13.010 3.869 21.020 1.00 88.19 195 ASN A C 1
ATOM 1519 O O . ASN A 1 195 ? -13.541 4.135 22.099 1.00 88.19 195 ASN A O 1
ATOM 1523 N N . HIS A 1 196 ? -12.251 2.784 20.835 1.00 85.75 196 HIS A N 1
ATOM 1524 C CA . HIS A 1 196 ? -12.049 1.779 21.884 1.00 85.75 196 HIS A CA 1
ATOM 1525 C C . HIS A 1 196 ? -10.684 1.879 22.566 1.00 85.75 196 HIS A C 1
ATOM 1527 O O . HIS A 1 196 ? -10.613 1.697 23.779 1.00 85.75 196 HIS A O 1
ATOM 1533 N N . HIS A 1 197 ? -9.620 2.210 21.830 1.00 83.94 197 HIS A N 1
ATOM 1534 C CA . HIS A 1 197 ? -8.260 2.235 22.378 1.00 83.94 197 HIS A CA 1
ATOM 1535 C C . HIS A 1 197 ? -7.828 3.635 22.825 1.00 83.94 197 HIS A C 1
ATOM 1537 O O . HIS A 1 197 ? -7.170 3.780 23.853 1.00 83.94 197 HIS A O 1
ATOM 1543 N N . TRP A 1 198 ? -8.199 4.691 22.091 1.00 84.88 198 TRP A N 1
ATOM 1544 C CA . TRP A 1 198 ? -7.701 6.049 22.380 1.00 84.88 198 TRP A CA 1
ATOM 1545 C C . TRP A 1 198 ? -8.683 6.909 23.185 1.00 84.88 198 TRP A C 1
ATOM 1547 O O . TRP A 1 198 ? -8.264 7.796 23.926 1.00 84.88 198 TRP A O 1
ATOM 1557 N N . LYS A 1 199 ? -9.989 6.627 23.108 1.00 74.12 199 LYS A N 1
ATOM 1558 C CA . LYS A 1 199 ? -11.047 7.372 23.817 1.00 74.12 199 LYS A CA 1
ATOM 1559 C C . LYS A 1 199 ? -10.888 7.394 25.337 1.00 74.12 199 LYS A C 1
ATOM 1561 O O . LYS A 1 199 ? -11.224 8.396 25.971 1.00 74.12 199 LYS A O 1
ATOM 1566 N N . ALA A 1 200 ? -10.411 6.288 25.901 1.00 62.25 200 ALA A N 1
ATOM 1567 C CA . ALA A 1 200 ? -10.317 6.057 27.338 1.00 62.25 200 ALA A CA 1
ATOM 1568 C C . ALA A 1 200 ? -8.879 6.111 27.863 1.00 62.25 200 ALA A C 1
ATOM 1570 O O . ALA A 1 200 ? -8.639 5.620 28.962 1.00 62.25 200 ALA A O 1
ATOM 1571 N N . CYS A 1 201 ? -7.924 6.665 27.104 1.00 62.78 201 CYS A N 1
ATOM 1572 C CA . CYS A 1 201 ? -6.540 6.718 27.556 1.00 62.78 201 CYS A CA 1
ATOM 1573 C C . CYS A 1 201 ? -6.438 7.643 28.787 1.00 62.78 201 CYS A C 1
ATOM 1575 O O . CYS A 1 201 ? -6.528 8.858 28.629 1.00 62.78 201 CYS A O 1
ATOM 1577 N N . PRO A 1 202 ? -6.265 7.123 30.020 1.00 58.31 202 PRO A N 1
ATOM 1578 C CA . PRO A 1 202 ? -6.436 7.926 31.237 1.00 58.31 202 PRO A CA 1
ATOM 1579 C C . PRO A 1 202 ? -5.294 8.924 31.457 1.00 58.31 202 PRO A C 1
ATOM 1581 O O . PRO A 1 202 ? -5.392 9.821 32.287 1.00 58.31 202 PRO A O 1
ATOM 1584 N N . PHE A 1 203 ? -4.182 8.713 30.753 1.00 59.75 203 PHE A N 1
ATOM 1585 C CA . PHE A 1 203 ? -2.921 9.410 30.966 1.00 59.75 203 PHE A CA 1
ATOM 1586 C C . PHE A 1 203 ? -2.759 10.634 30.064 1.00 59.75 203 PHE A C 1
ATOM 1588 O O . PHE A 1 203 ? -2.159 11.637 30.443 1.00 59.75 203 PHE A O 1
ATOM 1595 N N . TYR A 1 204 ? -3.336 10.566 28.871 1.00 59.56 204 TYR A N 1
ATOM 1596 C CA . TYR A 1 204 ? -3.419 11.693 27.969 1.00 59.56 204 TYR A CA 1
ATOM 1597 C C . TYR A 1 204 ? -4.692 12.414 28.389 1.00 59.56 204 TYR A C 1
ATOM 1599 O O . TYR A 1 204 ? -5.774 11.843 28.313 1.00 59.56 204 TYR A O 1
ATOM 1607 N N . HIS A 1 205 ? -4.595 13.647 28.878 1.00 59.47 205 HIS A N 1
ATOM 1608 C CA . HIS A 1 205 ? -5.753 14.464 29.266 1.00 59.47 205 HIS A CA 1
ATOM 1609 C C . HIS A 1 205 ? -6.546 14.940 28.020 1.00 59.47 205 HIS A C 1
ATOM 1611 O O . HIS A 1 205 ? -6.923 16.103 27.887 1.00 59.47 205 HIS A O 1
ATOM 1617 N N . CYS A 1 206 ? -6.748 14.030 27.067 1.00 60.19 206 CYS A N 1
ATOM 1618 C CA . CYS A 1 206 ? -7.321 14.201 25.748 1.00 60.19 206 CYS A CA 1
ATOM 1619 C C . CYS A 1 206 ? -8.166 12.955 25.463 1.00 60.19 206 CYS A C 1
ATOM 1621 O O . CYS A 1 206 ? -7.628 11.867 25.274 1.00 60.19 206 CYS A O 1
ATOM 1623 N N . SER A 1 207 ? -9.488 13.109 25.411 1.00 69.44 207 SER A N 1
ATOM 1624 C CA . SER A 1 207 ? -10.363 12.050 24.906 1.00 69.44 207 SER A CA 1
ATOM 1625 C C . SER A 1 207 ? -10.478 12.209 23.396 1.00 69.44 207 SER A C 1
ATOM 1627 O O . SER A 1 207 ? -10.936 13.244 22.909 1.00 69.44 207 SER A O 1
ATOM 1629 N N . MET A 1 208 ? -10.023 11.204 22.652 1.00 79.75 208 MET A N 1
ATOM 1630 C CA . MET A 1 208 ? -10.163 11.191 21.201 1.00 79.75 208 MET A CA 1
ATOM 1631 C C . MET A 1 208 ? -11.514 10.587 20.827 1.00 79.75 208 MET A C 1
ATOM 1633 O O . MET A 1 208 ? -11.916 9.547 21.346 1.00 79.75 208 MET A O 1
ATOM 1637 N N . HIS A 1 209 ? -12.219 11.256 19.923 1.00 83.25 209 HIS A N 1
ATOM 1638 C CA . HIS A 1 209 ? -13.483 10.788 19.378 1.00 83.25 209 HIS A CA 1
ATOM 1639 C C . HIS A 1 209 ? -13.374 10.749 17.860 1.00 83.25 209 HIS A C 1
ATOM 1641 O O . HIS A 1 209 ? -12.936 11.720 17.241 1.00 83.25 209 HIS A O 1
ATOM 1647 N N . PHE A 1 210 ? -13.775 9.634 17.258 1.00 86.56 210 PHE A N 1
ATOM 1648 C CA . PHE A 1 210 ? -13.800 9.516 15.810 1.00 86.56 210 PHE A CA 1
ATOM 1649 C C . PHE A 1 210 ? -14.929 10.382 15.233 1.00 86.56 210 PHE A C 1
ATOM 1651 O O . PHE A 1 210 ? -16.080 10.250 15.640 1.00 86.56 210 PHE A O 1
ATOM 1658 N N . VAL A 1 211 ? -14.608 11.296 14.315 1.00 87.25 211 VAL A N 1
ATOM 1659 C CA . VAL A 1 211 ? -15.607 12.174 13.679 1.00 87.25 211 VAL A CA 1
ATOM 1660 C C . VAL A 1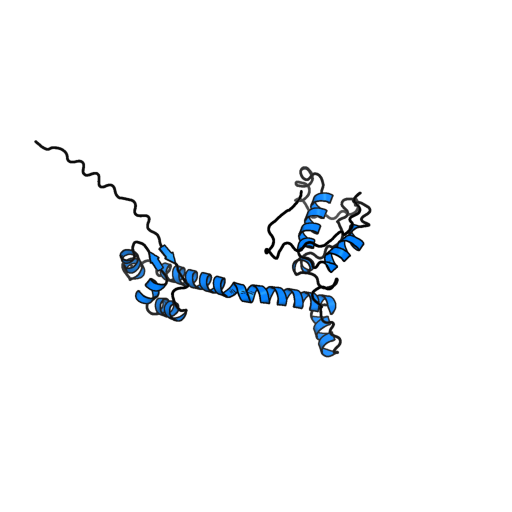 211 ? -16.053 11.588 12.344 1.00 87.25 211 VAL A C 1
ATOM 1662 O O . VAL A 1 211 ? -17.207 11.206 12.188 1.00 87.25 211 VAL A O 1
ATOM 1665 N N . GLU A 1 212 ? -15.135 11.508 11.384 1.00 84.69 212 GLU A N 1
ATOM 1666 C CA . GLU A 1 212 ? -15.393 11.020 10.033 1.00 84.69 212 GLU A CA 1
ATOM 1667 C C . GLU A 1 212 ? -14.065 10.591 9.386 1.00 84.69 212 GLU A C 1
ATOM 1669 O O . GLU A 1 212 ? -12.995 11.079 9.762 1.00 84.69 212 GLU A O 1
ATOM 1674 N N . PHE A 1 213 ? -14.119 9.679 8.412 1.00 82.06 213 PHE A N 1
ATOM 1675 C CA . PHE A 1 213 ? -12.950 9.259 7.637 1.00 82.06 213 PHE A CA 1
ATOM 1676 C C . PHE A 1 213 ? -12.923 9.959 6.275 1.00 82.06 213 PHE A C 1
ATOM 1678 O O . PHE A 1 213 ? -13.790 9.726 5.431 1.00 82.06 213 PHE A O 1
ATOM 1685 N N . TYR A 1 214 ? -11.888 10.762 6.026 1.00 82.06 214 TYR A N 1
ATOM 1686 C CA . TYR A 1 214 ? -11.711 11.474 4.760 1.00 82.06 214 TYR A CA 1
ATOM 1687 C C . TYR A 1 214 ? -10.718 10.749 3.854 1.00 82.06 214 TYR A C 1
ATOM 1689 O O . TYR A 1 214 ? -9.532 10.647 4.159 1.00 82.06 214 TYR A O 1
ATOM 1697 N N . ASN A 1 215 ? -11.190 10.275 2.699 1.00 74.75 215 ASN A N 1
ATOM 1698 C CA . ASN A 1 215 ? -10.324 9.683 1.683 1.00 74.75 215 ASN A CA 1
ATOM 1699 C C . ASN A 1 215 ? -9.924 10.730 0.633 1.00 74.75 215 ASN A C 1
ATOM 1701 O O . ASN A 1 215 ? -10.634 10.950 -0.349 1.00 74.75 215 ASN A O 1
ATOM 1705 N N . CYS A 1 216 ? -8.765 11.353 0.831 1.00 70.06 216 CYS A N 1
ATOM 1706 C CA . CYS A 1 216 ? -8.234 12.390 -0.060 1.00 70.06 216 CYS A CA 1
ATOM 1707 C C . CYS A 1 216 ? -7.399 11.834 -1.230 1.00 70.06 216 CYS A C 1
ATOM 1709 O O . CYS A 1 216 ? -6.813 12.605 -1.987 1.00 70.06 216 CYS A O 1
ATOM 1711 N N . TRP A 1 217 ? -7.319 10.509 -1.391 1.00 60.06 217 TRP A N 1
ATOM 1712 C CA . TRP A 1 217 ? -6.431 9.873 -2.370 1.00 60.06 217 TRP A CA 1
ATOM 1713 C C . TRP A 1 217 ? -6.982 9.886 -3.809 1.00 60.06 217 TRP A C 1
ATOM 1715 O O . TRP A 1 217 ? -6.217 9.815 -4.769 1.00 60.06 217 TRP A O 1
ATOM 1725 N N . ASN A 1 218 ? -8.300 10.031 -3.994 1.00 53.53 218 ASN A N 1
ATOM 1726 C CA . ASN A 1 218 ? -8.911 10.155 -5.322 1.00 53.53 218 ASN A CA 1
ATOM 1727 C C . ASN A 1 218 ? -9.094 11.629 -5.715 1.00 53.53 218 ASN A C 1
ATOM 1729 O O . ASN A 1 218 ? -10.142 12.241 -5.502 1.00 53.53 218 ASN A O 1
ATOM 1733 N N . GLY A 1 219 ? -8.061 12.194 -6.337 1.00 46.97 219 GLY A N 1
ATOM 1734 C CA . GLY A 1 219 ? -8.085 13.532 -6.921 1.00 46.97 219 GLY A CA 1
ATOM 1735 C C . GLY A 1 219 ? -8.966 13.634 -8.172 1.00 46.97 219 GLY A C 1
ATOM 1736 O O . GLY A 1 219 ? -8.460 13.656 -9.286 1.00 46.97 219 GLY A O 1
ATOM 1737 N N . THR A 1 220 ? -10.277 13.788 -7.988 1.00 41.78 220 THR A N 1
ATOM 1738 C CA . THR A 1 220 ? -11.138 14.580 -8.896 1.00 41.78 220 THR A CA 1
ATOM 1739 C C . THR A 1 220 ? -12.005 15.553 -8.106 1.00 41.78 220 THR A C 1
ATOM 1741 O O . THR A 1 220 ? -13.173 15.754 -8.421 1.00 41.78 220 THR A O 1
ATOM 1744 N N . LYS A 1 221 ? -11.434 16.171 -7.068 1.00 35.69 221 LYS A N 1
ATOM 1745 C CA . LYS A 1 221 ? -11.888 17.460 -6.542 1.00 35.69 221 LYS A CA 1
ATOM 1746 C C . LYS A 1 221 ? -10.729 18.140 -5.825 1.00 35.69 221 LYS A C 1
ATOM 1748 O O . LYS A 1 221 ? -10.110 17.581 -4.928 1.00 35.69 221 LYS A O 1
ATOM 1753 N N . ILE A 1 222 ? -10.413 19.319 -6.340 1.00 39.66 222 ILE A N 1
ATOM 1754 C CA . ILE A 1 222 ? -9.376 20.228 -5.876 1.00 39.66 222 ILE A CA 1
ATOM 1755 C C . ILE A 1 222 ? -9.703 20.666 -4.445 1.00 39.66 222 ILE A C 1
ATOM 1757 O O . ILE A 1 222 ? -10.859 20.895 -4.097 1.00 39.66 222 ILE A O 1
ATOM 1761 N N . LEU A 1 223 ? -8.638 20.734 -3.655 1.00 37.28 223 LEU A N 1
ATOM 1762 C CA . LEU A 1 223 ? -8.522 21.199 -2.279 1.00 37.28 223 LEU A CA 1
ATOM 1763 C C . LEU A 1 223 ? -9.450 22.371 -1.916 1.00 37.28 223 LEU A C 1
ATOM 1765 O O . LEU A 1 223 ? -9.415 23.427 -2.542 1.00 37.28 223 LEU A O 1
ATOM 1769 N N . HIS A 1 224 ? -10.145 22.217 -0.793 1.00 34.66 224 HIS A N 1
ATOM 1770 C CA . HIS A 1 224 ? -10.293 23.289 0.187 1.00 34.66 224 HIS A CA 1
ATOM 1771 C C . HIS A 1 224 ? -10.003 22.666 1.558 1.00 34.66 224 HIS A C 1
ATOM 1773 O O . HIS A 1 224 ? -10.902 22.262 2.289 1.00 34.66 224 HIS A O 1
ATOM 1779 N N . ALA A 1 225 ? -8.716 22.473 1.853 1.00 33.72 225 ALA A N 1
ATOM 1780 C CA . ALA A 1 225 ? -8.281 22.148 3.203 1.00 33.72 225 ALA A CA 1
ATOM 1781 C C . ALA A 1 225 ? -8.401 23.435 4.028 1.00 33.72 225 ALA A C 1
ATOM 1783 O O . ALA A 1 225 ? -7.670 24.394 3.782 1.00 33.72 225 ALA A O 1
ATOM 1784 N N . CYS A 1 226 ? -9.368 23.479 4.941 1.00 28.56 226 CYS A N 1
ATOM 1785 C CA . CYS A 1 226 ? -9.396 24.486 5.990 1.00 28.56 226 CYS A CA 1
ATOM 1786 C C . CYS A 1 226 ? -8.457 23.999 7.098 1.00 28.56 226 CYS A C 1
ATOM 1788 O O . CYS A 1 226 ? -8.651 22.899 7.618 1.00 28.56 226 CYS A O 1
ATOM 1790 N N . VAL A 1 227 ? -7.422 24.793 7.379 1.00 37.97 227 VAL A N 1
ATOM 1791 C CA . VAL A 1 227 ? -6.754 24.816 8.690 1.00 37.97 227 VAL A CA 1
ATOM 1792 C C . VAL A 1 227 ? -7.734 25.389 9.708 1.00 37.97 227 VAL A C 1
ATOM 1794 O O . VAL A 1 227 ? -8.532 26.269 9.299 1.00 37.97 227 VAL A O 1
#

Radius of gyration: 30.44 Å; chains: 1; bounding box: 70×74×79 Å

Sequence (227 aa):
MAMENDNTVVSESYSRYMIVRPENGGIFDLLRFWVSADKRGAAKFIESSDYGVLAEELGGGDVTAPDHRWVIFVSIIVRKILSLSGKPMKWIGYLIEFVLNLFSLNGNLLGLLCNLLHGKVVMPQRGSETFISLIGHIDGRIDLSRTGSEEDTDETSFGERSMKAEIGNWPLMDLCMMAAKLSYENAKVVENVVNHHWKACPFYHCSMHFVEFYNCWNGTKILHACV

pLDDT: mean 70.25, std 17.59, range [28.56, 90.88]

Secondary structure (DSSP, 8-state):
-----------------EEE-GGGS-HHHHHHHHHH--HHHHHHHEEETTHHHHHHHTTTSSS--THHHHHHHHHHHHHHHHHHTHHHHHHHHHHHHHHHHHHHHTTHHHHHHHHHHTT-PPPPPTTSTT---HHHHH----SPP-TT---------TTTTTTTTT-S-HHHHHHHHHHHHHTTS-HHHHHHIIIIIITT-SSSS------------S-SS------

InterPro domains:
  IPR044819 Triacylglycerol lipase OBL1-like [PTHR46086] (12-218)

Foldseek 3Di:
DDDDDPPPPPPPPPPKDKAFALPQADPVLLVCCVPPVDLVSVVSGIDIPCSPVVCPVSPDDDDDDPPPSVVSSVVSVVVVCVVVCPVVVVVVQVVVLQVLLQQVVQVHDVSSVVCVVVVNGDGDDPQALSRWGPLCVVDVDLAQDPPDDPDDDDDDPPPPVVVVVVDDCPSVVSVVVNVVSLLRTHPNNNQCSLQPRQQVPPRPPDRGHDDDDDDPPDPPDDDDDDD

Organism: NCBI:txid185542